Protein AF-A0A954YVI1-F1 (afdb_monomer_lite)

pLDDT: mean 73.63, std 13.74, range [39.69, 97.69]

Structure (mmCIF, N/CA/C/O backbone):
data_AF-A0A954YVI1-F1
#
_entry.id   AF-A0A954YVI1-F1
#
loop_
_atom_site.group_PDB
_atom_site.id
_atom_site.type_symbol
_atom_site.label_atom_id
_atom_site.label_alt_id
_atom_site.label_comp_id
_atom_site.label_asym_id
_atom_site.label_entity_id
_atom_site.label_seq_id
_atom_site.pdbx_PDB_ins_code
_atom_site.Cartn_x
_atom_site.Cartn_y
_atom_site.Cartn_z
_atom_site.occupancy
_atom_site.B_iso_or_equiv
_atom_site.auth_seq_id
_atom_site.auth_comp_id
_atom_site.auth_asym_id
_atom_site.auth_atom_id
_atom_site.pdbx_PDB_model_num
ATOM 1 N N . MET A 1 1 ? -40.856 -12.442 36.625 1.00 79.31 1 MET A N 1
ATOM 2 C CA . MET A 1 1 ? -40.805 -11.078 36.058 1.00 79.31 1 MET A CA 1
ATOM 3 C C . MET A 1 1 ? -39.496 -11.040 35.299 1.00 79.31 1 MET A C 1
ATOM 5 O O . MET A 1 1 ? -38.478 -11.276 35.935 1.00 79.31 1 MET A O 1
ATOM 9 N N . ALA A 1 2 ? -39.528 -10.939 33.969 1.00 83.38 2 ALA A N 1
ATOM 10 C CA . ALA A 1 2 ? -38.300 -10.998 33.177 1.00 83.38 2 ALA A CA 1
ATOM 11 C C . ALA A 1 2 ? -37.390 -9.819 33.553 1.00 83.38 2 ALA A C 1
ATOM 13 O O . ALA A 1 2 ? -37.888 -8.717 33.786 1.00 83.38 2 ALA A O 1
ATOM 14 N N . LEU A 1 3 ? -36.084 -10.064 33.652 1.00 88.56 3 LEU A N 1
ATOM 15 C CA . LEU A 1 3 ? -35.106 -9.019 33.948 1.00 88.56 3 LEU A CA 1
ATOM 16 C C . LEU A 1 3 ? -35.032 -8.031 32.774 1.00 88.56 3 LEU A C 1
ATOM 18 O O . LEU A 1 3 ? -34.914 -8.455 31.623 1.00 88.56 3 LEU A O 1
ATOM 22 N N . ASP A 1 4 ? -35.084 -6.729 33.065 1.00 92.12 4 ASP A N 1
ATOM 23 C CA . ASP A 1 4 ? -34.950 -5.666 32.061 1.00 92.12 4 ASP A CA 1
ATOM 24 C C . ASP A 1 4 ? -33.470 -5.470 31.703 1.00 92.12 4 ASP A C 1
ATOM 26 O O . ASP A 1 4 ? -32.749 -4.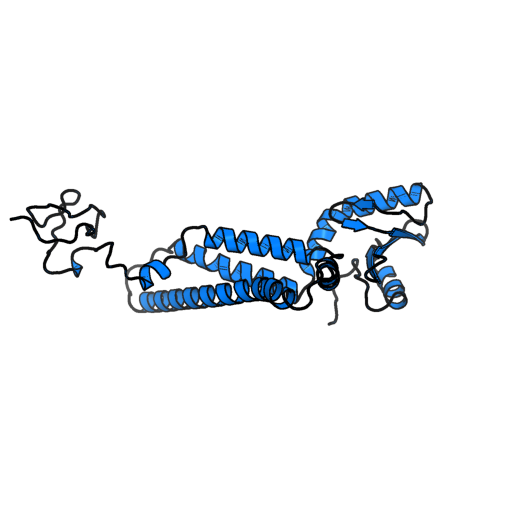668 32.296 1.00 92.12 4 ASP A O 1
ATOM 30 N N . ILE A 1 5 ? -32.979 -6.305 30.789 1.00 90.12 5 ILE A N 1
ATOM 31 C CA . ILE A 1 5 ? -31.598 -6.290 30.304 1.00 90.12 5 ILE A CA 1
ATOM 32 C C . ILE A 1 5 ? -31.644 -6.000 28.801 1.00 90.12 5 ILE A C 1
ATOM 34 O O . ILE A 1 5 ? -32.422 -6.645 28.095 1.00 90.12 5 ILE A O 1
ATOM 38 N N . PRO A 1 6 ? -30.787 -5.110 28.263 1.00 91.50 6 PRO A N 1
ATOM 39 C CA . PRO A 1 6 ? -30.716 -4.886 26.824 1.00 91.50 6 PRO A CA 1
ATOM 40 C C . PRO A 1 6 ? -30.468 -6.197 26.067 1.00 91.50 6 PRO A C 1
ATOM 42 O O . PRO A 1 6 ? -29.556 -6.949 26.422 1.00 91.50 6 PRO A O 1
ATOM 45 N N . ASP A 1 7 ? -31.202 -6.430 24.976 1.00 93.25 7 ASP A N 1
ATOM 46 C CA . ASP A 1 7 ? -31.134 -7.664 24.167 1.00 93.25 7 ASP A CA 1
ATOM 47 C C . ASP A 1 7 ? -29.732 -7.990 23.618 1.00 93.25 7 ASP A C 1
ATOM 49 O O . ASP A 1 7 ? -29.445 -9.117 23.209 1.00 93.25 7 ASP A O 1
ATOM 53 N N . THR A 1 8 ? -28.841 -6.999 23.598 1.00 93.69 8 THR A N 1
ATOM 54 C CA . THR A 1 8 ? -27.455 -7.082 23.126 1.00 93.69 8 THR A CA 1
ATOM 55 C C . THR A 1 8 ? -26.431 -7.367 24.227 1.00 93.69 8 THR A C 1
ATOM 57 O O . THR A 1 8 ? -25.224 -7.383 23.962 1.00 93.69 8 THR A O 1
ATOM 60 N N . SER A 1 9 ? -26.881 -7.605 25.457 1.00 95.00 9 SER A N 1
ATOM 61 C CA . SER A 1 9 ? -26.020 -7.906 26.600 1.00 95.00 9 SER A CA 1
ATOM 62 C C . SER A 1 9 ? -25.442 -9.317 26.518 1.00 95.00 9 SER A C 1
ATOM 64 O O . SER A 1 9 ? -26.149 -10.291 26.258 1.00 95.00 9 SER A O 1
ATOM 66 N N . VAL A 1 10 ? -24.138 -9.444 26.768 1.00 96.19 10 VAL A N 1
ATOM 67 C CA . VAL A 1 10 ? -23.430 -10.728 26.815 1.00 96.19 10 VAL A CA 1
ATOM 68 C C . VAL A 1 10 ? -22.661 -10.922 28.116 1.00 96.19 10 VAL A C 1
ATOM 70 O O . VAL A 1 10 ? -22.133 -9.974 28.702 1.00 96.19 10 VAL A O 1
ATOM 73 N N . CYS A 1 11 ? -22.543 -12.181 28.542 1.00 96.19 11 CYS A N 1
ATOM 74 C CA . CYS A 1 11 ? -21.743 -12.574 29.695 1.00 96.19 11 CYS A CA 1
ATOM 75 C C . CYS A 1 11 ? -20.267 -12.199 29.494 1.00 96.19 11 CYS A C 1
ATOM 77 O O . CYS A 1 11 ? -19.665 -12.509 28.462 1.00 96.19 11 CYS A O 1
ATOM 79 N N . LEU A 1 12 ? -19.652 -11.602 30.517 1.00 94.00 12 LEU A N 1
ATOM 80 C CA . LEU A 1 12 ? -18.238 -11.212 30.499 1.00 94.00 12 LEU A CA 1
ATOM 81 C C . LEU A 1 12 ? -17.270 -12.394 30.328 1.00 94.00 12 LEU A C 1
ATOM 83 O O . LEU A 1 12 ? -16.177 -12.198 29.804 1.00 94.00 12 LEU A O 1
ATOM 87 N N . ASN A 1 13 ? -17.649 -13.594 30.781 1.00 94.31 13 ASN A N 1
ATOM 88 C CA . ASN A 1 13 ? -16.777 -14.769 30.742 1.00 94.31 13 ASN A CA 1
ATOM 89 C C . ASN A 1 13 ? -16.920 -15.543 29.421 1.00 94.31 13 ASN A C 1
ATOM 91 O O . ASN A 1 13 ? -15.997 -15.578 28.614 1.00 94.31 13 ASN A O 1
ATOM 95 N N . CYS A 1 14 ? -18.100 -16.117 29.168 1.00 94.50 14 CYS A N 1
ATOM 96 C CA . CYS A 1 14 ? -18.332 -17.004 28.023 1.00 94.50 14 CYS A CA 1
ATOM 97 C C . CYS A 1 14 ? -18.953 -16.323 26.792 1.00 94.50 14 CYS A C 1
ATOM 99 O O . CYS A 1 14 ? -19.162 -16.987 25.784 1.00 94.50 14 CYS A O 1
ATOM 101 N N . ARG A 1 15 ? -19.268 -15.018 26.851 1.00 94.44 15 ARG A N 1
ATOM 102 C CA . ARG A 1 15 ? -19.934 -14.256 25.771 1.00 94.44 15 ARG A CA 1
ATOM 103 C C . ARG A 1 15 ? -21.347 -14.734 25.387 1.00 94.44 15 ARG A C 1
ATOM 105 O O . ARG A 1 15 ? -21.859 -14.278 24.368 1.00 94.44 15 ARG A O 1
ATOM 112 N N . TYR A 1 16 ? -21.999 -15.574 26.195 1.00 94.88 16 TYR A N 1
ATOM 113 C CA . TYR A 1 16 ? -23.399 -15.967 25.985 1.00 94.88 16 TYR A CA 1
ATOM 114 C C . TYR A 1 16 ? -24.350 -14.760 26.073 1.00 94.88 16 TYR A C 1
ATOM 116 O O . TYR A 1 16 ? -24.132 -13.875 26.902 1.00 94.88 16 TYR A O 1
ATOM 124 N N . LEU A 1 17 ? -25.386 -14.725 25.229 1.00 96.44 17 LEU A N 1
ATOM 125 C CA . LEU A 1 17 ? -26.408 -13.669 25.185 1.00 96.44 17 LEU A CA 1
ATOM 126 C C . LEU A 1 17 ? -27.348 -13.759 26.391 1.00 96.44 17 LEU A C 1
ATOM 128 O O . LEU A 1 17 ? -28.008 -14.771 26.587 1.00 96.44 17 LEU A O 1
ATOM 132 N N . LEU A 1 18 ? -27.443 -12.687 27.177 1.00 96.19 18 LEU A N 1
ATOM 133 C CA . LEU A 1 18 ? -28.188 -12.651 28.442 1.00 96.19 18 LEU A CA 1
ATOM 134 C C . LEU A 1 18 ? -29.655 -12.207 28.280 1.00 96.19 18 LEU A C 1
ATOM 136 O O . LEU A 1 18 ? -30.216 -11.581 29.175 1.00 96.19 18 LEU A O 1
ATOM 140 N N . ARG A 1 19 ? -30.281 -12.510 27.137 1.00 94.38 19 ARG A N 1
ATOM 141 C CA . ARG A 1 19 ? -31.665 -12.102 26.843 1.00 94.38 19 ARG A CA 1
ATOM 142 C C . ARG A 1 19 ? -32.686 -13.080 27.429 1.00 94.38 19 ARG A C 1
ATOM 144 O O . ARG A 1 19 ? -32.495 -14.291 27.328 1.00 94.38 19 ARG A O 1
ATOM 151 N N . GLY A 1 20 ? -33.784 -12.554 27.973 1.00 93.56 20 GLY A N 1
ATOM 152 C CA . GLY A 1 20 ? -34.941 -13.352 28.402 1.00 93.56 20 GLY A CA 1
ATOM 153 C C . GLY A 1 20 ? -34.666 -14.328 29.550 1.00 93.56 20 GLY A C 1
ATOM 154 O O . GLY A 1 20 ? -35.282 -15.387 29.606 1.00 93.56 20 GLY A O 1
ATOM 155 N N . LEU A 1 21 ? -33.716 -14.010 30.432 1.00 94.56 21 LEU A N 1
ATOM 156 C CA . LEU A 1 21 ? -33.412 -14.821 31.610 1.00 94.56 21 LEU A CA 1
ATOM 157 C C . LEU A 1 21 ? -34.294 -14.398 32.793 1.00 94.56 21 LEU A C 1
ATOM 159 O O . LEU A 1 21 ? -34.400 -13.211 33.101 1.00 94.56 21 LEU A O 1
ATOM 163 N N . ASP A 1 22 ? -34.872 -15.379 33.486 1.00 96.31 22 ASP A N 1
ATOM 164 C CA . ASP A 1 22 ? -35.634 -15.152 34.723 1.00 96.31 22 ASP A CA 1
ATOM 165 C C . ASP A 1 22 ? -34.731 -14.993 35.956 1.00 96.31 22 ASP A C 1
ATOM 167 O O . ASP A 1 22 ? -35.130 -14.398 36.955 1.00 96.31 22 ASP A O 1
ATOM 171 N N . ILE A 1 23 ? -33.511 -15.541 35.898 1.00 96.75 23 ILE A N 1
ATOM 172 C CA . ILE A 1 23 ? -32.536 -15.552 36.994 1.00 96.75 23 ILE A CA 1
ATOM 173 C C . ILE A 1 23 ? -31.257 -14.865 36.497 1.00 96.75 23 ILE A C 1
ATOM 175 O O . ILE A 1 23 ? -30.812 -15.168 35.386 1.00 96.75 23 ILE A O 1
ATOM 179 N N . PRO A 1 24 ? -30.617 -13.987 37.292 1.00 96.62 24 PRO A N 1
ATOM 180 C CA . PRO A 1 24 ? -29.425 -13.245 36.880 1.00 96.62 24 PRO A CA 1
ATOM 181 C C . PRO A 1 24 ? -28.141 -14.106 36.947 1.00 96.62 24 PRO A C 1
ATOM 183 O O . PRO A 1 24 ? -27.137 -13.764 37.574 1.00 96.62 24 PRO A O 1
ATOM 186 N N . VAL A 1 25 ? -28.181 -15.278 36.308 1.00 97.69 25 VAL A N 1
ATOM 187 C CA . VAL A 1 25 ? -27.096 -16.262 36.229 1.00 97.69 25 VAL A CA 1
ATOM 188 C C . VAL A 1 25 ? -26.919 -16.687 34.777 1.00 97.69 25 VAL A C 1
ATOM 190 O O . VAL A 1 25 ? -27.878 -17.018 34.086 1.00 97.69 25 VAL A O 1
ATOM 193 N N . CYS A 1 26 ? -25.677 -16.692 34.298 1.00 97.50 26 CYS A N 1
ATOM 194 C CA . CYS A 1 26 ? -25.370 -17.166 32.955 1.00 97.50 26 CYS A CA 1
ATOM 195 C C . CYS A 1 26 ? -25.590 -18.690 32.851 1.00 97.50 26 CYS A C 1
ATOM 197 O O . CYS A 1 26 ? -24.942 -19.424 33.600 1.00 97.50 26 CYS A O 1
ATOM 199 N N . PRO A 1 27 ? -26.410 -19.186 31.906 1.00 97.12 27 PRO A N 1
ATOM 200 C CA . PRO A 1 27 ? -26.713 -20.616 31.797 1.00 97.12 27 PRO A CA 1
ATOM 201 C C . PRO A 1 27 ? -25.504 -21.454 31.359 1.00 97.12 27 PRO A C 1
ATOM 203 O O . PRO A 1 27 ? -25.396 -22.613 31.733 1.00 97.12 27 PRO A O 1
ATOM 206 N N . GLU A 1 28 ? -24.568 -20.859 30.615 1.00 97.25 28 GLU A N 1
ATOM 207 C CA . GLU A 1 28 ? -23.394 -21.572 30.092 1.00 97.25 28 GLU A CA 1
ATOM 208 C C . GLU A 1 28 ? -22.258 -21.716 31.112 1.00 97.25 28 GLU A C 1
ATOM 210 O O . GLU A 1 28 ? -21.551 -22.716 31.123 1.00 97.25 28 GLU A O 1
ATOM 215 N N . CYS A 1 29 ? -22.025 -20.706 31.959 1.00 97.12 29 CYS A N 1
ATOM 216 C CA . CYS A 1 29 ? -20.872 -20.711 32.874 1.00 97.12 29 CYS A CA 1
ATOM 217 C C . CYS A 1 29 ? -21.220 -20.522 34.352 1.00 97.12 29 CYS A C 1
ATOM 219 O O . CYS A 1 29 ? -20.311 -20.435 35.174 1.00 97.12 29 CYS A O 1
ATOM 221 N N . GLY A 1 30 ? -22.502 -20.390 34.699 1.00 97.56 30 GLY A N 1
ATOM 222 C CA . GLY A 1 30 ? -22.960 -20.210 36.079 1.00 97.56 30 GLY A CA 1
ATOM 223 C C . GLY A 1 30 ? -22.566 -18.877 36.722 1.00 97.56 30 GLY A C 1
ATOM 224 O O . GLY A 1 30 ? -22.822 -18.660 37.903 1.00 97.56 30 GLY A O 1
ATOM 225 N N . ARG A 1 31 ? -21.935 -17.959 35.976 1.00 97.00 31 ARG A N 1
ATOM 226 C CA . ARG A 1 31 ? -21.528 -16.654 36.504 1.00 97.00 31 ARG A CA 1
ATOM 227 C C . ARG A 1 31 ? -22.760 -15.807 36.819 1.00 97.00 31 ARG A C 1
ATOM 229 O O . ARG A 1 31 ? -23.557 -15.532 35.922 1.00 97.00 31 ARG A O 1
ATOM 236 N N . GLN A 1 32 ? -22.854 -15.354 38.065 1.00 97.44 32 GLN A N 1
ATOM 237 C CA . GLN A 1 32 ? -23.814 -14.336 38.483 1.00 97.44 32 GLN A CA 1
ATOM 238 C C . GLN A 1 32 ? -23.468 -12.987 37.848 1.00 97.44 32 GLN A C 1
ATOM 240 O O . GLN A 1 32 ? -22.293 -12.618 37.724 1.00 97.44 32 GLN A O 1
ATOM 245 N N . PHE A 1 33 ? -24.497 -12.267 37.433 1.00 96.56 33 PHE A N 1
ATOM 246 C CA . PHE A 1 33 ? -24.406 -10.879 37.003 1.00 96.56 33 PHE A CA 1
ATOM 247 C C . PHE A 1 33 ? -25.510 -10.084 37.702 1.00 96.56 33 PHE A C 1
ATOM 249 O O . PHE A 1 33 ? -26.385 -10.667 38.325 1.00 96.56 33 PHE A O 1
ATOM 256 N N . ASP A 1 34 ? -25.447 -8.765 37.644 1.00 96.12 34 ASP A N 1
ATOM 257 C CA . ASP A 1 34 ? -26.431 -7.884 38.261 1.00 96.12 34 ASP A CA 1
ATOM 258 C C . ASP A 1 34 ? -26.974 -6.932 37.180 1.00 96.12 34 ASP A C 1
ATOM 260 O O . ASP A 1 34 ? -26.194 -6.153 36.619 1.00 96.12 34 ASP A O 1
ATOM 264 N N . PRO A 1 35 ? -28.273 -7.008 36.830 1.00 94.38 35 PRO A N 1
ATOM 265 C CA . PRO A 1 35 ? -28.891 -6.148 35.820 1.00 94.38 35 PRO A CA 1
ATOM 266 C C . PRO A 1 35 ? -28.755 -4.655 36.133 1.00 94.38 35 PRO A C 1
ATOM 268 O O . PRO A 1 35 ? -28.591 -3.857 35.209 1.00 94.38 35 PRO A O 1
ATOM 271 N N . GLU A 1 36 ? -28.764 -4.288 37.419 1.00 94.88 36 GLU A N 1
ATOM 272 C CA . GLU A 1 36 ? -28.676 -2.897 37.877 1.00 94.88 36 GLU A CA 1
ATOM 273 C C . GLU A 1 36 ? -27.243 -2.353 37.816 1.00 94.88 36 GLU A C 1
ATOM 275 O O . GLU A 1 36 ? -27.024 -1.141 37.866 1.00 94.88 36 GLU A O 1
ATOM 280 N N . VAL A 1 37 ? -26.252 -3.238 37.662 1.00 93.81 37 VAL A N 1
ATOM 281 C CA . VAL A 1 37 ? -24.831 -2.886 37.630 1.00 93.81 37 VAL A CA 1
ATOM 282 C C . VAL A 1 37 ? -24.238 -3.258 36.264 1.00 93.81 37 VAL A C 1
ATOM 284 O O . VAL A 1 37 ? -23.727 -4.372 36.089 1.00 93.81 37 VAL A O 1
ATOM 287 N N . PRO A 1 38 ? -24.191 -2.316 35.294 1.00 89.25 38 PRO A N 1
ATOM 288 C CA . PRO A 1 38 ? -23.692 -2.555 33.934 1.00 89.25 38 PRO A CA 1
ATOM 289 C C . PRO A 1 38 ? -22.265 -3.108 33.864 1.00 89.25 38 PRO A C 1
ATOM 291 O O . PRO A 1 38 ? -21.884 -3.727 32.877 1.00 89.25 38 PRO A O 1
ATOM 294 N N . ALA A 1 39 ? -21.461 -2.912 34.913 1.00 90.62 39 ALA A N 1
ATOM 295 C CA . ALA A 1 39 ? -20.105 -3.449 35.006 1.00 90.62 39 ALA A CA 1
ATOM 296 C C . ALA A 1 39 ? -20.052 -4.986 35.138 1.00 90.62 39 ALA A C 1
ATOM 298 O O . ALA A 1 39 ? -18.978 -5.574 34.998 1.00 90.62 39 ALA A O 1
ATOM 299 N N . THR A 1 40 ? -21.177 -5.651 35.421 1.00 94.75 40 THR A N 1
ATOM 300 C CA . THR A 1 40 ? -21.244 -7.114 35.579 1.00 94.75 40 THR A CA 1
ATOM 301 C C . THR A 1 40 ? -21.505 -7.864 34.268 1.00 94.75 40 THR A C 1
ATOM 303 O O . THR A 1 40 ? -21.290 -9.079 34.201 1.00 94.75 40 THR A O 1
ATOM 306 N N . TYR A 1 41 ? -21.890 -7.154 33.205 1.00 94.88 41 TYR A N 1
ATOM 307 C CA . TYR A 1 41 ? -22.080 -7.687 31.857 1.00 94.88 41 TYR A CA 1
ATOM 308 C C . TYR A 1 41 ? -21.432 -6.771 30.806 1.00 94.88 41 TYR A C 1
ATOM 310 O O . TYR A 1 41 ? -20.768 -5.788 31.120 1.00 94.88 41 TYR A O 1
ATOM 318 N N . THR A 1 42 ? -21.504 -7.134 29.527 1.00 92.12 42 THR A N 1
ATOM 319 C CA . THR A 1 42 ? -21.089 -6.245 28.433 1.00 92.12 42 THR A CA 1
ATOM 320 C C . THR A 1 42 ? -22.241 -6.076 27.473 1.00 92.12 42 THR A C 1
ATOM 322 O O . THR A 1 42 ? -22.654 -7.048 26.850 1.00 92.12 42 THR A O 1
ATOM 325 N N . ASP A 1 43 ? -22.707 -4.848 27.289 1.00 90.12 43 ASP A N 1
ATOM 326 C CA . ASP A 1 43 ? -23.611 -4.538 26.190 1.00 90.12 43 ASP A CA 1
ATOM 327 C C . ASP A 1 43 ? -22.818 -4.391 24.876 1.00 90.12 43 ASP A C 1
ATOM 329 O O . ASP A 1 43 ? -21.867 -3.607 24.767 1.00 90.12 43 ASP A O 1
ATOM 333 N N . GLN A 1 44 ? -23.175 -5.185 23.862 1.00 82.44 44 GLN A N 1
ATOM 334 C CA . GLN A 1 44 ? -22.567 -5.075 22.537 1.00 82.44 44 GLN A CA 1
ATOM 335 C C . GLN A 1 44 ? -22.958 -3.781 21.805 1.00 82.44 44 GLN A C 1
ATOM 337 O O . GLN A 1 44 ? -22.178 -3.329 20.961 1.00 82.44 44 GLN A O 1
ATOM 342 N N . ASN A 1 45 ? -24.102 -3.164 22.127 1.00 79.12 45 ASN A N 1
ATOM 343 C CA . ASN A 1 45 ? -24.554 -1.921 21.493 1.00 79.12 45 ASN A CA 1
ATOM 344 C C . ASN A 1 45 ? -23.937 -0.662 22.113 1.00 79.12 45 ASN A C 1
ATOM 346 O O . ASN A 1 45 ? -23.633 0.274 21.377 1.00 79.12 45 ASN A O 1
ATOM 350 N N . HIS A 1 46 ? -23.649 -0.647 23.417 1.00 70.19 46 HIS A N 1
ATOM 351 C CA . HIS A 1 46 ? -22.933 0.451 24.090 1.00 70.19 46 HIS A CA 1
ATOM 352 C C . HIS A 1 46 ? -21.459 0.593 23.718 1.00 70.19 46 HIS A C 1
ATOM 354 O O . HIS A 1 46 ? -20.758 1.482 24.209 1.00 70.19 46 HIS A O 1
ATOM 360 N N . ARG A 1 47 ? -20.967 -0.225 22.789 1.00 70.81 47 ARG A N 1
ATOM 361 C CA . ARG A 1 47 ? -19.711 0.059 22.107 1.00 70.81 47 ARG A CA 1
ATOM 362 C C . ARG A 1 47 ? -19.939 1.257 21.195 1.00 70.81 47 ARG A C 1
ATOM 364 O O . ARG A 1 47 ? -20.265 1.096 20.021 1.00 70.81 47 ARG A O 1
ATOM 371 N N . GLY A 1 48 ? -19.803 2.448 21.783 1.00 67.25 48 GLY A N 1
ATOM 372 C CA . GLY A 1 48 ? -20.068 3.726 21.139 1.00 67.25 48 GLY A CA 1
ATOM 373 C C . GLY A 1 48 ? -19.377 3.842 19.785 1.00 67.25 48 GLY A C 1
ATOM 374 O O . GLY A 1 48 ? -18.422 3.120 19.489 1.00 67.25 48 GLY A O 1
ATOM 375 N N . ILE A 1 49 ? -19.849 4.776 18.961 1.00 66.50 49 ILE A N 1
ATOM 376 C CA . ILE A 1 49 ? -19.319 5.033 17.613 1.00 66.50 49 ILE A CA 1
ATOM 377 C C . ILE A 1 49 ? -17.781 5.052 17.614 1.00 66.50 49 ILE A C 1
ATOM 379 O O . ILE A 1 49 ? -17.170 4.397 16.779 1.00 66.50 49 ILE A O 1
ATOM 383 N N . LEU A 1 50 ? -17.156 5.658 18.628 1.00 58.31 50 LEU A N 1
ATOM 384 C CA . LEU A 1 50 ? -15.701 5.678 18.809 1.00 58.31 50 LEU A CA 1
ATOM 385 C C . LEU A 1 50 ? -15.055 4.287 18.958 1.00 58.31 50 LEU A C 1
ATOM 387 O O . LEU A 1 50 ? -13.994 4.053 18.392 1.00 58.31 50 LEU A O 1
ATOM 391 N N . TYR A 1 51 ? -15.677 3.340 19.668 1.00 67.88 51 TYR A N 1
ATOM 392 C CA . TYR A 1 51 ? -15.183 1.959 19.771 1.00 67.88 51 TYR A CA 1
ATOM 393 C C . TYR A 1 51 ? -15.341 1.198 18.448 1.00 67.88 51 TYR A C 1
ATOM 395 O O . TYR A 1 51 ? -14.467 0.419 18.060 1.00 67.88 51 TYR A O 1
ATOM 403 N N . ARG A 1 52 ? -16.459 1.415 17.738 1.00 66.06 52 ARG A N 1
ATOM 404 C CA . ARG A 1 52 ? -16.660 0.860 16.388 1.00 66.06 52 ARG A CA 1
ATOM 405 C C . ARG A 1 52 ? -15.648 1.423 15.390 1.00 66.06 52 ARG A C 1
ATOM 407 O O . ARG A 1 52 ? -15.209 0.682 14.521 1.00 66.06 52 ARG A O 1
ATOM 414 N N . TRP A 1 53 ? -15.267 2.690 15.540 1.00 57.97 53 TRP A N 1
ATOM 415 C CA . TRP A 1 53 ? -14.264 3.357 14.709 1.00 57.97 53 TRP A CA 1
ATOM 416 C C . TRP A 1 53 ? -12.823 2.985 15.089 1.00 57.97 53 TRP A C 1
ATOM 418 O O . TRP A 1 53 ? -11.958 2.967 14.218 1.00 57.97 53 TRP A O 1
ATOM 428 N N . SER A 1 54 ? -12.553 2.647 16.355 1.00 57.75 54 SER A N 1
ATOM 429 C CA . SER A 1 54 ? -11.221 2.211 16.805 1.00 57.75 54 SER A CA 1
ATOM 430 C C . SER A 1 54 ? -10.905 0.756 16.462 1.00 57.75 54 SER A C 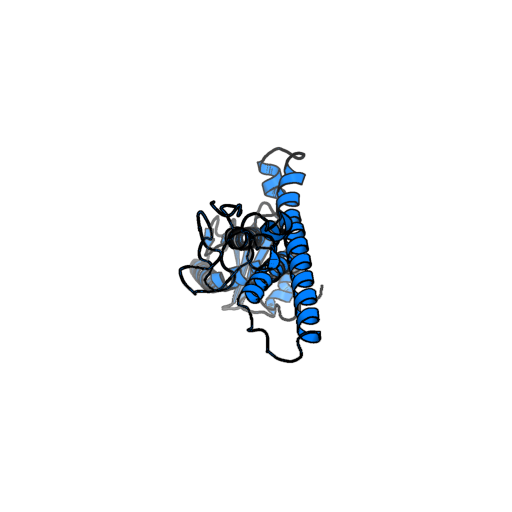1
ATOM 432 O O . SER A 1 54 ? -9.738 0.366 16.420 1.00 57.75 54 SER A O 1
ATOM 434 N N . HIS A 1 55 ? -11.920 -0.063 16.174 1.00 59.84 55 HIS A N 1
ATOM 435 C CA . HIS A 1 55 ? -11.689 -1.355 15.541 1.00 59.84 55 HIS A CA 1
ATOM 436 C C . HIS A 1 55 ? -11.351 -1.096 14.076 1.00 59.84 55 HIS A C 1
ATOM 438 O O . HIS A 1 55 ? -12.202 -0.570 13.358 1.00 59.84 55 HIS A O 1
ATOM 444 N N . PRO A 1 56 ? -10.134 -1.446 13.615 1.00 56.69 56 PRO A N 1
ATOM 445 C CA . PRO A 1 56 ? -9.724 -1.133 12.259 1.00 56.69 56 PRO A CA 1
ATOM 446 C C . PRO A 1 56 ? -10.761 -1.731 11.301 1.00 56.69 56 PRO A C 1
ATOM 448 O O . PRO A 1 56 ? -11.114 -2.906 11.469 1.00 56.69 56 PRO A O 1
ATOM 451 N N . PRO A 1 57 ? -11.287 -0.946 10.346 1.00 59.31 57 PRO A N 1
ATOM 452 C CA . PRO A 1 57 ? -12.361 -1.378 9.473 1.00 59.31 57 PRO A CA 1
ATOM 453 C C . PRO A 1 57 ? -12.034 -2.740 8.843 1.00 59.31 57 PRO A C 1
ATOM 455 O O . PRO A 1 57 ? -11.114 -2.885 8.039 1.00 59.31 57 PRO A O 1
ATOM 458 N N . ARG A 1 58 ? -12.776 -3.753 9.306 1.00 67.69 58 ARG A N 1
ATOM 459 C CA . ARG A 1 58 ? -12.816 -5.171 8.914 1.00 67.69 58 ARG A CA 1
ATOM 460 C C . ARG A 1 58 ? -12.067 -5.499 7.618 1.00 67.69 58 ARG A C 1
ATOM 462 O O . ARG A 1 58 ? -12.726 -5.491 6.601 1.00 67.69 58 ARG A O 1
ATOM 469 N N . ASN A 1 59 ? -10.777 -5.860 7.647 1.00 67.94 59 ASN A N 1
ATOM 470 C CA . ASN A 1 59 ? -9.910 -6.326 6.531 1.00 67.94 59 ASN A CA 1
ATOM 471 C C . ASN A 1 59 ? -9.897 -5.512 5.204 1.00 67.94 59 ASN A C 1
ATOM 473 O O . ASN A 1 59 ? -8.860 -5.455 4.553 1.00 67.94 59 ASN A O 1
ATOM 477 N N . TRP A 1 60 ? -10.984 -4.862 4.794 1.00 76.00 60 TRP A N 1
ATOM 478 C CA . TRP A 1 60 ? -11.177 -4.124 3.559 1.00 76.00 60 TRP A CA 1
ATOM 479 C C . TRP A 1 60 ? -10.279 -2.900 3.504 1.00 76.00 60 TRP A C 1
ATOM 481 O O . TRP A 1 60 ? -9.688 -2.676 2.461 1.00 76.00 60 TRP A O 1
ATOM 491 N N . LEU A 1 61 ? -10.080 -2.177 4.618 1.00 74.00 61 LEU A N 1
ATOM 492 C CA . LEU A 1 61 ? -9.138 -1.054 4.647 1.00 74.00 61 LEU A CA 1
ATOM 493 C C . LEU A 1 61 ? -7.709 -1.538 4.374 1.00 74.00 61 LEU A C 1
ATOM 495 O O . LEU A 1 61 ? -6.967 -0.895 3.640 1.00 74.00 61 LEU A O 1
ATOM 499 N N . ARG A 1 62 ? -7.335 -2.708 4.908 1.00 76.19 62 ARG A N 1
ATOM 500 C CA . ARG A 1 62 ? -6.033 -3.326 4.626 1.00 76.19 62 ARG A CA 1
ATOM 501 C C . ARG A 1 62 ? -5.905 -3.666 3.141 1.00 76.19 62 ARG A C 1
ATOM 503 O O . ARG A 1 62 ? -4.895 -3.321 2.542 1.00 76.19 62 ARG A O 1
ATOM 510 N N . TYR A 1 63 ? -6.906 -4.318 2.552 1.00 79.69 63 TYR A N 1
ATOM 511 C CA . TYR A 1 63 ? -6.880 -4.645 1.123 1.00 79.69 63 TYR A CA 1
ATOM 512 C C . TYR A 1 63 ? -6.897 -3.394 0.241 1.00 79.69 63 TYR A C 1
ATOM 514 O O . TYR A 1 63 ? -6.163 -3.355 -0.737 1.00 79.69 63 TYR A O 1
ATOM 522 N N . MET A 1 64 ? -7.652 -2.361 0.621 1.00 80.00 64 MET A N 1
ATOM 523 C CA . MET A 1 64 ? -7.667 -1.056 -0.039 1.00 80.00 64 MET A CA 1
ATOM 524 C C . MET A 1 64 ? -6.285 -0.413 -0.019 1.00 80.00 64 MET A C 1
ATOM 526 O O . MET A 1 64 ? -5.800 -0.051 -1.080 1.00 80.00 64 MET A O 1
ATOM 530 N N . LEU A 1 65 ? -5.622 -0.333 1.141 1.00 77.62 65 LEU A N 1
ATOM 531 C CA . LEU A 1 65 ? -4.272 0.233 1.254 1.00 77.62 65 LEU A CA 1
ATOM 532 C C . LEU A 1 65 ? -3.238 -0.553 0.438 1.00 77.62 65 LEU A C 1
ATOM 534 O O . LEU A 1 65 ? -2.389 0.057 -0.202 1.00 77.62 65 LEU A O 1
ATOM 538 N N . ILE A 1 66 ? -3.320 -1.889 0.431 1.00 80.94 66 ILE A N 1
ATOM 539 C CA . ILE A 1 66 ? -2.431 -2.736 -0.380 1.00 80.94 66 ILE A CA 1
ATOM 540 C C . ILE A 1 66 ? -2.683 -2.502 -1.870 1.00 80.94 66 ILE A C 1
ATOM 542 O O . ILE A 1 66 ? -1.742 -2.235 -2.609 1.00 80.94 66 ILE A O 1
ATOM 546 N N . PHE A 1 67 ? -3.942 -2.581 -2.306 1.00 82.88 67 PHE A N 1
ATOM 547 C CA . PHE A 1 67 ? -4.336 -2.345 -3.694 1.00 82.88 67 PHE A CA 1
ATOM 548 C C . PHE A 1 67 ? -3.861 -0.970 -4.169 1.00 82.88 67 PHE A C 1
ATOM 550 O O . PHE A 1 67 ? -3.292 -0.842 -5.250 1.00 82.88 67 PHE A O 1
ATOM 557 N N . TRP A 1 68 ? -4.022 0.039 -3.319 1.00 78.44 68 TRP A N 1
ATOM 558 C CA . TRP A 1 68 ? -3.557 1.394 -3.560 1.00 78.44 68 TRP A CA 1
ATOM 559 C C . TRP A 1 68 ? -2.048 1.497 -3.691 1.00 78.44 68 TRP A C 1
ATOM 561 O O . TRP A 1 68 ? -1.573 2.002 -4.700 1.00 78.44 68 TRP A O 1
ATOM 571 N N . ALA A 1 69 ? -1.297 0.982 -2.716 1.00 81.19 69 ALA A N 1
ATOM 572 C CA . ALA A 1 69 ? 0.159 1.001 -2.762 1.00 81.19 69 ALA A CA 1
ATOM 573 C C . ALA A 1 69 ? 0.678 0.320 -4.037 1.00 81.19 69 ALA A C 1
ATOM 575 O O . ALA A 1 69 ? 1.534 0.876 -4.717 1.00 81.19 69 ALA A O 1
ATOM 576 N N . VAL A 1 70 ? 0.110 -0.835 -4.402 1.00 82.00 70 VAL A N 1
ATOM 577 C CA . VAL A 1 70 ? 0.455 -1.556 -5.636 1.00 82.00 70 VAL A CA 1
ATOM 578 C C . VAL A 1 70 ? 0.120 -0.732 -6.877 1.00 82.00 70 VAL A C 1
ATOM 580 O O . VAL A 1 70 ? 0.951 -0.631 -7.772 1.00 82.00 70 VAL A O 1
ATOM 583 N N . THR A 1 71 ? -1.058 -0.112 -6.934 1.00 79.25 71 THR A N 1
ATOM 584 C CA . THR A 1 71 ? -1.469 0.698 -8.091 1.00 79.25 71 THR A CA 1
ATOM 585 C C . THR A 1 71 ? -0.588 1.941 -8.238 1.00 79.25 71 THR A C 1
ATOM 587 O O . THR A 1 71 ? -0.121 2.229 -9.335 1.00 79.25 71 THR A O 1
ATOM 590 N N . SER A 1 72 ? -0.282 2.637 -7.138 1.00 75.38 72 SER A N 1
ATOM 591 C CA . SER A 1 72 ? 0.656 3.765 -7.124 1.00 75.38 72 SER A CA 1
ATOM 592 C C . SER A 1 72 ? 2.058 3.342 -7.554 1.00 75.38 72 SER A C 1
ATOM 594 O O . SER A 1 72 ? 2.687 4.047 -8.333 1.00 75.38 72 SER A O 1
ATOM 596 N N . LEU A 1 73 ? 2.532 2.179 -7.097 1.00 76.06 73 LEU A N 1
ATOM 597 C CA . LEU A 1 73 ? 3.813 1.610 -7.515 1.00 76.06 73 LEU A CA 1
ATOM 598 C C . LEU A 1 73 ? 3.830 1.292 -9.010 1.00 76.06 73 LEU A C 1
ATOM 600 O O . LEU A 1 73 ? 4.800 1.627 -9.679 1.00 76.06 73 LEU A O 1
ATOM 604 N N . MET A 1 74 ? 2.770 0.683 -9.543 1.00 78.06 74 MET A N 1
ATOM 605 C CA . MET A 1 74 ? 2.654 0.371 -10.971 1.00 78.06 74 MET A CA 1
ATOM 606 C C . MET A 1 74 ? 2.663 1.640 -11.825 1.00 78.06 74 MET A C 1
ATOM 608 O O . MET A 1 74 ? 3.411 1.701 -12.796 1.00 78.06 74 MET A O 1
ATOM 612 N N . LEU A 1 75 ? 1.904 2.663 -11.418 1.00 74.50 75 LEU A N 1
ATOM 613 C CA . LEU A 1 75 ? 1.873 3.964 -12.091 1.00 74.50 75 LEU A CA 1
ATOM 614 C C . LEU A 1 75 ? 3.228 4.678 -12.011 1.00 74.50 75 LEU A C 1
ATOM 616 O O . LEU A 1 75 ? 3.731 5.147 -13.019 1.00 74.50 75 LEU A O 1
ATOM 620 N N . ALA A 1 76 ? 3.866 4.709 -10.840 1.00 71.12 76 ALA A N 1
ATOM 621 C CA . ALA A 1 76 ? 5.183 5.328 -10.670 1.00 71.12 76 ALA A CA 1
ATOM 622 C C . ALA A 1 76 ? 6.309 4.576 -11.401 1.00 71.12 76 ALA A C 1
ATOM 624 O O . ALA A 1 76 ? 7.391 5.122 -11.600 1.00 71.12 76 ALA A O 1
ATOM 625 N N . SER A 1 77 ? 6.082 3.312 -11.765 1.00 70.88 77 SER A N 1
ATOM 626 C CA . SER A 1 77 ? 7.079 2.491 -12.451 1.00 70.88 77 SER A CA 1
ATOM 627 C C . SER A 1 77 ? 7.047 2.650 -13.967 1.00 70.88 77 SER A C 1
ATOM 629 O O . SER A 1 77 ? 7.867 2.013 -14.631 1.00 70.88 77 SER A O 1
ATOM 631 N N . ASP A 1 78 ? 6.088 3.383 -14.537 1.00 68.94 78 ASP A N 1
ATOM 632 C CA . ASP A 1 78 ? 5.981 3.572 -15.981 1.00 68.94 78 ASP A CA 1
ATOM 633 C C . ASP A 1 78 ? 6.853 4.759 -16.433 1.00 68.94 78 ASP A C 1
ATOM 635 O O . ASP A 1 78 ? 6.538 5.908 -16.122 1.00 68.94 78 ASP A O 1
ATOM 639 N N . PRO A 1 79 ? 7.977 4.512 -17.136 1.00 59.47 79 PRO A N 1
ATOM 640 C CA . PRO A 1 79 ? 8.881 5.578 -17.566 1.00 59.47 79 PRO A CA 1
ATOM 641 C C . PRO A 1 79 ? 8.256 6.501 -18.624 1.00 59.47 79 PRO A C 1
ATOM 643 O O . PRO A 1 79 ? 8.806 7.570 -18.875 1.00 59.47 79 PRO A O 1
ATOM 646 N N . GLY A 1 80 ? 7.129 6.098 -19.228 1.00 54.94 80 GLY A N 1
ATOM 647 C CA . GLY A 1 80 ? 6.371 6.889 -20.196 1.00 54.94 80 GLY A CA 1
ATOM 648 C C . GLY A 1 80 ? 5.166 7.612 -19.601 1.00 54.94 80 GLY A C 1
ATOM 649 O O . GLY A 1 80 ? 4.620 8.506 -20.238 1.00 54.94 80 GLY A O 1
ATOM 650 N N . SER A 1 81 ? 4.760 7.302 -18.363 1.00 56.50 81 SER A N 1
ATOM 651 C CA . SER A 1 81 ? 3.738 8.094 -17.681 1.00 56.50 81 SER A CA 1
ATOM 652 C C . SER A 1 81 ? 4.377 9.360 -17.121 1.00 56.50 81 SER A C 1
ATOM 654 O O . SER A 1 81 ? 4.429 9.592 -15.909 1.00 56.50 81 SER A O 1
ATOM 656 N N . SER A 1 82 ? 4.874 10.217 -18.011 1.00 53.50 82 SER A N 1
ATOM 657 C CA . SER A 1 82 ? 4.910 11.625 -17.680 1.00 53.50 82 SER A CA 1
ATOM 658 C C . SER A 1 82 ? 3.457 11.960 -17.330 1.00 53.50 82 SER A C 1
ATOM 660 O O . SER A 1 82 ? 2.528 11.835 -18.127 1.00 53.50 82 SER A O 1
ATOM 662 N N . PHE A 1 83 ? 3.216 12.273 -16.062 1.00 53.94 83 PHE A N 1
ATOM 663 C CA . PHE A 1 83 ? 1.889 12.636 -15.563 1.00 53.94 83 PHE A CA 1
ATOM 664 C C . PHE A 1 83 ? 1.265 13.786 -16.384 1.00 53.94 83 PHE A C 1
ATOM 666 O O . PHE A 1 83 ? 0.055 14.010 -16.362 1.00 53.94 83 PHE A O 1
ATOM 673 N N . TYR A 1 84 ? 2.128 14.499 -17.108 1.00 51.62 84 TYR A N 1
ATOM 674 C CA . TYR A 1 84 ? 1.838 15.567 -18.038 1.00 51.62 84 TYR A CA 1
ATOM 675 C C . TYR A 1 84 ? 1.161 15.079 -19.334 1.00 51.62 84 TYR A C 1
ATOM 677 O O . TYR A 1 84 ? 0.179 15.706 -19.721 1.00 51.62 84 TYR A O 1
ATOM 685 N N . ASP A 1 85 ? 1.532 13.944 -19.935 1.00 52.25 85 ASP A N 1
ATOM 686 C CA . ASP A 1 85 ? 0.923 13.495 -21.210 1.00 52.25 85 ASP A C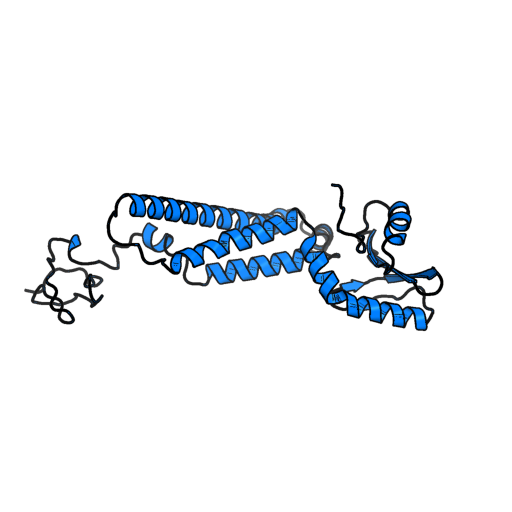A 1
ATOM 687 C C . ASP A 1 85 ? -0.486 12.913 -21.035 1.00 52.25 85 ASP A C 1
ATOM 689 O O . ASP A 1 85 ? -1.400 13.197 -21.814 1.00 52.25 85 ASP A O 1
ATOM 693 N N . PHE A 1 86 ? -0.733 12.187 -19.937 1.00 54.06 86 PHE A N 1
ATOM 694 C CA . PHE A 1 86 ? -2.096 11.758 -19.589 1.00 54.06 86 PHE A CA 1
ATOM 695 C C . PHE A 1 86 ? -3.023 12.959 -19.322 1.00 54.06 86 PHE A C 1
ATOM 697 O O . PHE A 1 86 ? -4.234 12.884 -19.535 1.00 54.06 86 PHE A O 1
ATOM 704 N N . SER A 1 87 ? -2.455 14.087 -18.873 1.00 48.50 87 SER A N 1
ATOM 705 C CA . SER A 1 87 ? -3.199 15.329 -18.648 1.00 48.50 87 SER A CA 1
ATOM 706 C C . SER A 1 87 ? -3.616 16.025 -19.950 1.00 48.50 87 SER A C 1
ATOM 708 O O . SER A 1 87 ? -4.628 16.733 -19.960 1.00 48.50 87 SER A O 1
ATOM 710 N N . GLU A 1 88 ? -2.887 15.796 -21.047 1.00 57.72 88 GLU A N 1
ATOM 711 C CA . GLU A 1 88 ? -3.205 16.364 -22.358 1.00 57.72 88 GLU A CA 1
ATOM 712 C C . GLU A 1 88 ? -4.268 15.549 -23.110 1.00 57.72 88 GLU A C 1
ATOM 714 O O . GLU A 1 88 ? -5.183 16.144 -23.684 1.00 57.72 88 GLU A O 1
ATOM 719 N N . SER A 1 89 ? -4.242 14.210 -23.045 1.00 56.69 89 SER A N 1
ATOM 720 C CA . SER A 1 89 ? -5.167 13.371 -23.838 1.00 56.69 89 SER A CA 1
ATOM 721 C C . SER A 1 89 ? -6.636 13.406 -23.373 1.00 56.69 89 SER A C 1
ATOM 723 O O . SER A 1 89 ? -7.541 13.130 -24.160 1.00 56.69 89 SER A O 1
ATOM 725 N N . LEU A 1 90 ? -6.906 13.807 -22.123 1.00 54.81 90 LEU A N 1
ATOM 726 C CA . LEU A 1 90 ? -8.258 13.858 -21.536 1.00 54.81 90 LEU A CA 1
ATOM 727 C C . LEU A 1 90 ? -8.903 15.261 -21.512 1.00 54.81 90 LEU A C 1
ATOM 729 O O . LEU A 1 90 ? -9.979 15.440 -20.939 1.00 54.81 90 LEU A O 1
ATOM 733 N N . GLY A 1 91 ? -8.295 16.265 -22.155 1.00 48.62 91 GLY A N 1
ATOM 734 C CA . GLY A 1 91 ? -8.994 17.482 -22.598 1.00 48.62 91 GLY A CA 1
ATOM 735 C C . GLY A 1 91 ? -9.537 18.440 -21.521 1.00 48.62 91 GLY A C 1
ATOM 736 O O . GLY A 1 91 ? -10.396 19.267 -21.830 1.00 48.62 91 GLY A O 1
ATOM 737 N N . GLY A 1 92 ? -9.067 18.392 -20.266 1.00 47.31 92 GLY A N 1
ATOM 738 C CA . GLY A 1 92 ? -9.677 19.175 -19.179 1.00 47.31 92 GLY A CA 1
ATOM 739 C C . GLY A 1 92 ? -8.731 19.672 -18.081 1.00 47.31 92 GLY A C 1
ATOM 740 O O . GLY A 1 92 ? -8.728 19.131 -16.977 1.00 47.31 92 GLY A O 1
ATOM 741 N N . ARG A 1 93 ? -8.037 20.800 -18.314 1.00 52.44 93 ARG A N 1
ATOM 742 C CA . ARG A 1 93 ? -7.106 21.475 -17.368 1.00 52.44 93 ARG A CA 1
ATOM 743 C C . ARG A 1 93 ? -7.647 21.780 -15.954 1.00 52.44 93 ARG A C 1
ATOM 745 O O . ARG A 1 93 ? -6.857 22.112 -15.077 1.00 52.44 93 ARG A O 1
ATOM 752 N N . ARG A 1 94 ? -8.964 21.725 -15.704 1.00 51.75 94 ARG A N 1
ATOM 753 C CA . ARG A 1 94 ? -9.570 22.111 -14.406 1.00 51.75 94 ARG A CA 1
ATOM 754 C C . ARG A 1 94 ? -10.100 20.947 -13.566 1.00 51.75 94 ARG A C 1
ATOM 756 O O . ARG A 1 94 ? -10.100 21.056 -12.346 1.00 51.75 94 ARG A O 1
ATOM 763 N N . PHE A 1 95 ? -10.501 19.833 -14.179 1.00 48.09 95 PHE A N 1
ATOM 764 C CA . PHE A 1 95 ? -10.997 18.662 -13.437 1.00 48.09 95 PHE A CA 1
ATOM 765 C C . PHE A 1 95 ? -9.843 17.783 -12.919 1.00 48.09 95 PHE A C 1
ATOM 767 O O . PHE A 1 95 ? -9.978 17.059 -11.934 1.00 48.09 95 PHE A O 1
ATOM 774 N N . PHE A 1 96 ? -8.671 17.909 -13.546 1.00 51.03 96 PHE A N 1
ATOM 775 C CA . PHE A 1 96 ? -7.535 17.019 -13.341 1.00 51.03 96 PHE A CA 1
ATOM 776 C C . PHE A 1 96 ? -6.543 17.458 -12.263 1.00 51.03 96 PHE A C 1
ATOM 778 O O . PHE A 1 96 ? -5.659 16.690 -11.929 1.00 51.03 96 PHE A O 1
ATOM 785 N N . TRP A 1 97 ? -6.686 18.636 -11.652 1.00 52.34 97 TRP A N 1
ATOM 786 C CA . TRP A 1 97 ? -5.948 18.908 -10.411 1.00 52.34 97 TRP A CA 1
ATOM 787 C C . TRP A 1 97 ? -6.531 18.122 -9.236 1.00 52.34 97 TRP A C 1
ATOM 789 O O . TRP A 1 97 ? -5.795 17.790 -8.316 1.00 52.34 97 TRP A O 1
ATOM 799 N N . PHE A 1 98 ? -7.820 17.767 -9.271 1.00 53.62 98 PHE A N 1
ATOM 800 C CA . PHE A 1 98 ? -8.496 17.114 -8.149 1.00 53.62 98 PHE A CA 1
ATOM 801 C C . PHE A 1 98 ? -8.249 15.609 -8.080 1.00 53.62 98 PHE A C 1
ATOM 803 O O . PHE A 1 98 ? -7.932 15.115 -7.007 1.00 53.62 98 PHE A O 1
ATOM 810 N N . LEU A 1 99 ? -8.349 14.862 -9.181 1.00 57.62 99 LEU A N 1
ATOM 811 C CA . LEU A 1 99 ? -8.153 13.405 -9.152 1.00 57.62 99 LEU A CA 1
ATOM 812 C C . LEU A 1 99 ? -6.765 12.970 -8.657 1.00 57.62 99 LEU A C 1
ATOM 814 O O . LEU A 1 99 ? -6.699 12.214 -7.701 1.00 57.62 99 LEU A O 1
ATOM 818 N N . PRO A 1 100 ? -5.646 13.444 -9.209 1.00 58.66 100 PRO A N 1
ATOM 819 C CA . PRO A 1 100 ? -4.331 13.000 -8.784 1.00 58.66 100 PRO A CA 1
ATOM 820 C C . PRO A 1 100 ? -3.958 13.536 -7.404 1.00 58.66 100 PRO A C 1
ATOM 822 O O . PRO A 1 100 ? -3.431 12.787 -6.591 1.00 58.66 100 PRO A O 1
ATOM 825 N N . THR A 1 101 ? -4.302 14.781 -7.064 1.00 62.56 101 THR A N 1
ATOM 826 C CA . THR A 1 101 ? -4.051 15.270 -5.700 1.00 62.56 101 THR A CA 1
ATOM 827 C C . THR A 1 101 ? -4.901 14.527 -4.680 1.00 62.56 101 THR A C 1
ATOM 829 O O . THR A 1 101 ? -4.381 14.180 -3.632 1.00 62.56 101 THR A O 1
ATOM 832 N N . THR A 1 102 ? -6.159 14.185 -4.968 1.00 64.12 102 THR A N 1
ATOM 833 C CA . THR A 1 102 ? -6.955 13.340 -4.062 1.00 64.12 102 THR A CA 1
ATOM 834 C C . THR A 1 102 ? -6.411 11.917 -4.002 1.00 64.12 102 THR A C 1
ATOM 836 O O . THR A 1 102 ? -6.318 11.361 -2.911 1.00 64.12 102 THR A O 1
ATOM 839 N N . ILE A 1 103 ? -5.951 11.366 -5.127 1.00 67.62 103 ILE A N 1
ATOM 840 C CA . ILE A 1 103 ? -5.301 10.057 -5.197 1.00 67.62 103 ILE A CA 1
ATOM 841 C C . ILE A 1 103 ? -4.024 10.025 -4.340 1.00 67.62 103 ILE A C 1
ATOM 843 O O . ILE A 1 103 ? -3.783 9.049 -3.643 1.00 67.62 103 ILE A O 1
ATOM 847 N N . TRP A 1 104 ? -3.230 11.095 -4.309 1.00 64.25 104 TRP A N 1
ATOM 848 C CA . TRP A 1 104 ? -1.976 11.146 -3.545 1.00 64.25 104 TRP A CA 1
ATOM 849 C C . TRP A 1 104 ? -2.135 11.645 -2.099 1.00 64.25 104 TRP A C 1
ATOM 851 O O . TRP A 1 104 ? -1.454 11.161 -1.194 1.00 64.25 104 TRP A O 1
ATOM 861 N N . LEU A 1 105 ? -3.054 12.578 -1.841 1.00 69.50 105 LEU A N 1
ATOM 862 C CA . LEU A 1 105 ? -3.281 13.157 -0.513 1.00 69.50 105 LEU A CA 1
ATOM 863 C C . LEU A 1 105 ? -4.152 12.265 0.369 1.00 69.50 105 LEU A C 1
ATOM 865 O O . LEU A 1 105 ? -3.967 12.258 1.585 1.00 69.50 105 LEU A O 1
ATOM 869 N N . MET A 1 106 ? -5.082 11.493 -0.203 1.00 71.00 106 MET A N 1
ATOM 870 C CA . MET A 1 106 ? -5.941 10.624 0.601 1.00 71.00 106 MET A CA 1
ATOM 871 C C . MET A 1 106 ? -5.150 9.508 1.315 1.00 71.00 106 MET A C 1
ATOM 873 O O . MET A 1 106 ? -5.378 9.322 2.510 1.00 71.00 106 MET A O 1
ATOM 877 N N . PRO A 1 107 ? -4.170 8.821 0.691 1.00 68.00 107 PRO A N 1
ATOM 878 C CA . PRO A 1 107 ? -3.298 7.867 1.379 1.00 68.00 107 PRO A CA 1
ATOM 879 C C . PRO A 1 107 ? -2.458 8.505 2.484 1.00 68.00 107 PRO A C 1
ATOM 881 O O . PRO A 1 107 ? -2.271 7.890 3.531 1.00 68.00 107 PRO A O 1
ATOM 884 N N . LEU A 1 108 ? -1.992 9.744 2.290 1.00 71.31 108 LEU A N 1
ATOM 885 C CA . LEU A 1 108 ? -1.268 10.483 3.327 1.00 71.31 108 LEU A CA 1
ATOM 886 C C . LEU A 1 108 ? -2.180 10.828 4.503 1.00 71.31 108 LEU A C 1
ATOM 888 O O . LEU A 1 108 ? -1.800 10.609 5.651 1.00 71.31 108 LEU A O 1
ATOM 892 N N . ALA A 1 109 ? -3.401 11.293 4.234 1.00 76.88 109 ALA A N 1
ATOM 893 C CA . ALA A 1 109 ? -4.386 11.597 5.265 1.00 76.88 109 ALA A CA 1
ATOM 894 C C . ALA A 1 109 ? -4.820 10.334 6.030 1.00 76.88 109 ALA A C 1
ATOM 896 O O . ALA A 1 109 ? -4.777 10.310 7.259 1.00 76.88 109 ALA A O 1
ATOM 897 N N . ILE A 1 110 ? -5.172 9.253 5.323 1.00 75.19 110 ILE A N 1
ATOM 898 C CA . ILE A 1 110 ? -5.525 7.958 5.929 1.00 75.19 110 ILE A CA 1
ATOM 899 C C . ILE A 1 110 ? -4.338 7.403 6.719 1.00 75.19 110 ILE A C 1
ATOM 901 O O . ILE A 1 110 ? -4.508 6.923 7.840 1.00 75.19 110 ILE A O 1
ATOM 905 N N . GLY A 1 111 ? -3.138 7.487 6.151 1.00 75.06 111 GLY A N 1
ATOM 906 C CA . GLY A 1 111 ? -1.889 7.090 6.779 1.00 75.06 111 GLY A CA 1
ATOM 907 C C . GLY A 1 111 ? -1.625 7.824 8.085 1.00 75.06 111 GLY A C 1
ATOM 908 O O . GLY A 1 111 ? -1.371 7.182 9.102 1.00 75.06 111 GLY A O 1
ATOM 909 N N . ALA A 1 112 ? -1.756 9.151 8.080 1.00 78.56 112 ALA A N 1
ATOM 910 C CA . ALA A 1 112 ? -1.609 9.992 9.263 1.00 78.56 112 ALA A CA 1
ATOM 911 C C . ALA A 1 112 ? -2.655 9.658 10.337 1.00 78.56 112 ALA A C 1
ATOM 913 O O . ALA A 1 112 ? -2.307 9.535 11.511 1.00 78.56 112 ALA A O 1
ATOM 914 N N . ILE A 1 113 ? -3.914 9.429 9.945 1.00 78.12 113 ILE A N 1
ATOM 915 C CA . ILE A 1 113 ? -4.980 9.004 10.866 1.00 78.12 113 ILE A CA 1
ATOM 916 C C . ILE A 1 113 ? -4.647 7.635 11.477 1.00 78.12 113 ILE A C 1
ATOM 918 O O . ILE A 1 113 ? -4.738 7.458 12.691 1.00 78.12 113 ILE A O 1
ATOM 922 N N . CYS A 1 114 ? -4.208 6.669 10.667 1.00 76.44 114 CYS A N 1
ATOM 923 C CA . CYS A 1 114 ? -3.839 5.337 11.149 1.00 76.44 114 CYS A CA 1
ATOM 924 C C . CYS A 1 114 ? -2.615 5.378 12.073 1.00 76.44 114 CYS A C 1
ATOM 926 O O . CYS A 1 114 ? -2.589 4.672 13.080 1.00 76.44 114 CYS A O 1
ATOM 928 N N . LEU A 1 115 ? -1.625 6.218 11.758 1.00 77.25 115 LEU A N 1
ATOM 929 C CA . LEU A 1 115 ? -0.457 6.459 12.600 1.00 77.25 115 LEU A CA 1
ATOM 930 C C . LEU A 1 115 ? -0.876 7.051 13.951 1.00 77.25 115 LEU A C 1
ATOM 932 O O . LEU A 1 115 ? -0.452 6.547 14.988 1.00 77.25 115 LEU A O 1
ATOM 936 N N . ALA A 1 116 ? -1.742 8.068 13.953 1.00 78.62 116 ALA A N 1
ATOM 937 C CA . ALA A 1 116 ? -2.247 8.692 15.174 1.00 78.62 116 ALA A CA 1
ATOM 938 C C . ALA A 1 116 ? -2.987 7.682 16.068 1.00 78.62 116 ALA A C 1
ATOM 940 O O . ALA A 1 116 ? -2.711 7.602 17.267 1.00 78.62 116 ALA A O 1
ATOM 941 N N . ILE A 1 117 ? -3.853 6.844 15.484 1.00 77.50 117 ILE A N 1
ATOM 942 C CA . ILE A 1 117 ? -4.558 5.782 16.219 1.00 77.50 117 ILE A CA 1
ATOM 943 C C . ILE A 1 117 ? -3.567 4.729 16.750 1.00 77.50 117 ILE A C 1
ATOM 945 O O . ILE A 1 117 ? -3.660 4.307 17.905 1.00 77.50 117 ILE A O 1
ATOM 949 N N . GLY A 1 118 ? -2.578 4.332 15.945 1.00 76.88 118 GLY A N 1
ATOM 950 C CA . GLY A 1 118 ? -1.523 3.404 16.358 1.00 76.88 118 GLY A CA 1
ATOM 951 C C . GLY A 1 118 ? -0.701 3.931 17.540 1.00 76.88 118 GLY A C 1
ATOM 952 O O . GLY A 1 118 ? -0.481 3.205 18.512 1.00 76.88 118 GLY A O 1
ATOM 953 N N . LEU A 1 119 ? -0.311 5.208 17.502 1.00 80.56 119 LEU A N 1
ATOM 954 C CA . LEU A 1 119 ? 0.395 5.886 18.593 1.00 80.56 119 LEU A CA 1
ATOM 955 C C . LEU A 1 119 ? -0.466 5.971 19.858 1.00 80.56 119 LEU A C 1
ATOM 957 O O . LEU A 1 119 ? 0.034 5.697 20.950 1.00 80.56 119 LEU A O 1
ATOM 961 N N . GLN A 1 120 ? -1.763 6.263 19.728 1.00 79.81 120 GLN A N 1
ATOM 962 C CA . GLN A 1 120 ? -2.698 6.264 20.855 1.00 79.81 120 GLN A CA 1
ATOM 963 C C . GLN A 1 120 ? -2.793 4.879 21.517 1.00 79.81 120 GLN A C 1
ATOM 965 O O . GLN A 1 120 ? -2.769 4.775 22.748 1.00 79.81 120 GLN A O 1
ATOM 970 N N . HIS A 1 121 ? -2.849 3.799 20.733 1.00 75.69 121 HIS A N 1
ATOM 971 C CA . HIS A 1 121 ? -2.836 2.434 21.267 1.00 75.69 121 HIS A CA 1
ATOM 972 C C . HIS A 1 121 ? -1.506 2.075 21.932 1.00 75.69 121 HIS A C 1
ATOM 974 O O . HIS A 1 121 ? -1.512 1.447 22.991 1.00 75.69 121 HIS A O 1
ATOM 980 N N . LEU A 1 122 ? -0.376 2.497 21.359 1.00 78.81 122 LEU A N 1
ATOM 981 C CA . LEU A 1 122 ? 0.945 2.290 21.951 1.00 78.81 122 LEU A CA 1
ATOM 982 C C . LEU A 1 122 ? 1.069 3.021 23.299 1.00 78.81 122 LEU A C 1
ATOM 984 O O . LEU A 1 122 ? 1.531 2.439 24.284 1.00 78.81 122 LEU A O 1
ATOM 988 N N . ALA A 1 123 ? 0.596 4.267 23.377 1.00 81.12 123 ALA A N 1
ATOM 989 C CA . ALA A 1 123 ? 0.539 5.042 24.614 1.00 81.12 123 ALA A CA 1
ATOM 990 C C . ALA A 1 123 ? -0.364 4.364 25.659 1.00 81.12 123 ALA A C 1
ATOM 992 O O . ALA A 1 123 ? 0.041 4.164 26.802 1.00 81.12 123 ALA A O 1
ATOM 993 N N . SER A 1 124 ? -1.551 3.909 25.250 1.00 75.81 124 SER A N 1
ATOM 994 C CA . SER A 1 124 ? -2.485 3.182 26.124 1.00 75.81 124 SER A CA 1
ATOM 995 C C . SER A 1 124 ? -1.878 1.877 26.651 1.00 75.81 124 SER A C 1
ATOM 997 O O . SER A 1 124 ? -2.007 1.553 27.830 1.00 75.81 124 SER A O 1
ATOM 999 N N . TRP A 1 125 ? -1.171 1.135 25.794 1.00 77.94 125 TRP A N 1
ATOM 1000 C CA . TRP A 1 125 ? -0.508 -0.114 26.162 1.00 77.94 125 TRP A CA 1
ATOM 1001 C C . TRP A 1 125 ? 0.669 0.116 27.110 1.00 77.94 125 TRP A C 1
ATOM 1003 O O . TRP A 1 125 ? 0.771 -0.559 28.133 1.00 77.94 125 TRP A O 1
ATOM 1013 N N . THR A 1 126 ? 1.539 1.085 26.815 1.00 80.94 126 THR A N 1
ATOM 1014 C CA . THR A 1 126 ? 2.661 1.443 27.700 1.00 80.94 126 THR A CA 1
ATOM 1015 C C . THR A 1 126 ? 2.169 1.926 29.064 1.00 80.94 126 THR A C 1
ATOM 1017 O O . THR A 1 126 ? 2.741 1.539 30.084 1.00 80.94 126 THR A O 1
ATOM 1020 N N . PHE A 1 127 ? 1.075 2.688 29.101 1.00 82.12 127 PHE A N 1
ATOM 1021 C CA . PHE A 1 127 ? 0.429 3.119 30.338 1.00 82.12 127 PHE A CA 1
ATOM 1022 C C . PHE A 1 127 ? -0.154 1.939 31.131 1.00 82.12 127 PHE A C 1
ATOM 1024 O O . PHE A 1 127 ? 0.162 1.773 32.310 1.00 82.12 127 PHE A O 1
ATOM 1031 N N . ALA A 1 128 ? -0.909 1.048 30.480 1.00 73.81 128 ALA A N 1
ATOM 1032 C CA . ALA A 1 128 ? -1.450 -0.158 31.110 1.00 73.81 128 ALA A CA 1
ATOM 1033 C C . ALA A 1 128 ? -0.344 -1.072 31.668 1.00 73.81 128 ALA A C 1
ATOM 1035 O O . ALA A 1 128 ? -0.480 -1.626 32.759 1.00 73.81 128 ALA A O 1
ATOM 1036 N N . ARG A 1 129 ? 0.787 -1.181 30.959 1.00 78.56 129 ARG A N 1
ATOM 1037 C CA . ARG A 1 129 ? 1.952 -1.968 31.384 1.00 78.56 129 ARG A CA 1
ATOM 1038 C C . ARG A 1 129 ? 2.637 -1.386 32.623 1.00 78.56 129 ARG A C 1
ATOM 1040 O O . ARG A 1 129 ? 3.172 -2.146 33.422 1.00 78.56 129 ARG A O 1
ATOM 1047 N N . ARG A 1 130 ? 2.611 -0.059 32.802 1.00 83.25 130 ARG A N 1
ATOM 1048 C CA . ARG A 1 130 ? 3.109 0.596 34.025 1.00 83.25 130 ARG A CA 1
ATOM 1049 C C . ARG A 1 130 ? 2.183 0.370 35.222 1.00 83.25 130 ARG A C 1
ATOM 1051 O O . ARG A 1 130 ? 2.675 0.269 36.342 1.00 83.25 130 ARG A O 1
ATOM 1058 N N . LEU A 1 131 ? 0.872 0.274 34.991 1.00 79.81 131 LEU A N 1
ATOM 1059 C CA . LEU A 1 131 ? -0.123 0.085 36.050 1.00 79.81 131 LEU A CA 1
ATOM 1060 C C . LEU A 1 131 ? -0.264 -1.379 36.502 1.00 79.81 131 LEU A C 1
ATOM 1062 O O . LEU A 1 131 ? -0.394 -1.640 37.697 1.00 79.81 131 LEU A O 1
ATOM 1066 N N . HIS A 1 132 ? -0.183 -2.354 35.592 1.00 67.62 132 HIS A N 1
ATOM 1067 C CA . HIS A 1 132 ? -0.286 -3.774 35.942 1.00 67.62 132 HIS A CA 1
ATOM 1068 C C . HIS A 1 132 ? 1.084 -4.392 36.267 1.00 67.62 132 HIS A C 1
ATOM 1070 O O . HIS A 1 132 ? 1.774 -4.921 35.401 1.00 67.62 132 HIS A O 1
ATOM 1076 N N . LYS A 1 133 ? 1.465 -4.384 37.552 1.00 61.62 133 LYS A N 1
ATOM 1077 C CA . LYS A 1 133 ? 2.719 -4.995 38.051 1.00 61.62 133 LYS A CA 1
ATOM 1078 C C . LYS A 1 133 ? 2.746 -6.534 38.064 1.00 61.62 133 LYS A C 1
ATOM 1080 O O . LYS A 1 133 ? 3.803 -7.100 38.328 1.00 61.62 133 LYS A O 1
ATOM 1085 N N . LYS A 1 134 ? 1.637 -7.238 37.814 1.00 58.62 134 LYS A N 1
ATOM 1086 C CA . LYS A 1 134 ? 1.589 -8.713 37.867 1.00 58.62 134 LYS A CA 1
ATOM 1087 C C . LYS A 1 134 ? 0.664 -9.267 36.785 1.00 58.62 134 LYS A C 1
ATOM 1089 O O . LYS A 1 134 ? -0.551 -9.217 36.925 1.00 58.62 134 LYS A O 1
ATOM 1094 N N . GLY A 1 135 ? 1.261 -9.773 35.710 1.00 64.50 135 GLY A N 1
ATOM 1095 C CA . GLY A 1 135 ? 0.571 -10.377 34.570 1.00 64.50 135 GLY A CA 1
ATOM 1096 C C . GLY A 1 135 ? 1.050 -9.748 33.270 1.00 64.50 135 GLY A C 1
ATOM 1097 O O . GLY A 1 135 ? 0.629 -8.649 32.919 1.00 64.50 135 GLY A O 1
ATOM 1098 N N . ALA A 1 136 ? 1.970 -10.417 32.573 1.00 53.91 136 ALA A N 1
ATOM 1099 C CA . ALA A 1 136 ? 2.421 -9.952 31.270 1.00 53.91 136 ALA A CA 1
ATOM 1100 C C . ALA A 1 136 ? 1.211 -9.924 30.317 1.00 53.91 136 ALA A C 1
ATOM 1102 O O . ALA A 1 136 ? 0.586 -10.970 30.122 1.00 53.91 136 ALA A O 1
ATOM 1103 N N . PRO A 1 137 ? 0.850 -8.768 29.731 1.00 58.38 137 PRO A N 1
ATOM 1104 C CA . PRO A 1 137 ? -0.192 -8.742 28.719 1.00 58.38 137 PRO A CA 1
ATOM 1105 C C . PRO A 1 137 ? 0.274 -9.624 27.560 1.00 58.38 137 PRO A C 1
ATOM 1107 O O . PRO A 1 137 ? 1.347 -9.387 26.999 1.00 58.38 137 PRO A O 1
ATOM 1110 N N . GLN A 1 138 ? -0.506 -10.658 27.228 1.00 66.31 138 GLN A N 1
ATOM 1111 C CA . GLN A 1 138 ? -0.256 -11.468 26.039 1.00 66.31 138 GLN A CA 1
ATOM 1112 C C . GLN A 1 138 ? -0.128 -10.529 24.839 1.00 66.31 138 GLN A C 1
ATOM 1114 O O . GLN A 1 138 ? -0.940 -9.615 24.662 1.00 66.31 138 GLN A O 1
ATOM 1119 N N . PHE A 1 139 ? 0.928 -10.723 24.050 1.00 60.22 139 PHE A N 1
ATOM 1120 C CA . PHE A 1 139 ? 1.208 -9.907 22.879 1.00 60.22 139 PHE A CA 1
ATOM 1121 C C . PHE A 1 139 ? 0.062 -10.098 21.883 1.00 60.22 139 PHE A C 1
ATOM 1123 O O . PHE A 1 139 ? -0.029 -11.109 21.189 1.00 60.22 139 PHE A O 1
ATOM 1130 N N . ASN A 1 140 ? -0.887 -9.165 21.891 1.00 65.94 140 ASN A N 1
ATOM 1131 C CA . ASN A 1 140 ? -2.106 -9.295 21.116 1.00 65.94 140 ASN A CA 1
ATOM 1132 C C . ASN A 1 140 ? -1.750 -9.132 19.632 1.00 65.94 140 ASN A C 1
ATOM 1134 O O . ASN A 1 140 ? -1.217 -8.099 19.225 1.00 65.94 140 ASN A O 1
ATOM 1138 N N . SER A 1 141 ? -2.079 -10.134 18.812 1.00 65.88 141 SER A N 1
ATOM 1139 C CA . SER A 1 141 ? -1.891 -10.129 17.352 1.00 65.88 141 SER A CA 1
ATOM 1140 C C . SER A 1 141 ? -2.560 -8.935 16.656 1.00 65.88 141 SER A C 1
ATOM 1142 O O . SER A 1 141 ? -2.264 -8.630 15.502 1.00 65.88 141 SER A O 1
ATOM 1144 N N . GLN A 1 142 ? -3.434 -8.208 17.358 1.00 67.81 142 GLN A N 1
ATOM 1145 C CA . GLN A 1 142 ? -3.970 -6.927 16.912 1.00 67.81 142 GLN A CA 1
ATOM 1146 C C . GLN A 1 142 ? -2.904 -5.836 16.737 1.00 67.81 142 GLN A C 1
ATOM 1148 O O . GLN A 1 142 ? -3.056 -5.019 15.835 1.00 67.81 142 GLN A O 1
ATOM 1153 N N . LEU A 1 143 ? -1.811 -5.837 17.507 1.00 69.62 143 LEU A N 1
ATOM 1154 C CA . LEU A 1 143 ? -0.738 -4.840 17.376 1.00 69.62 143 LEU A CA 1
ATOM 1155 C C . LEU A 1 143 ? -0.018 -4.963 16.023 1.00 69.62 143 LEU A C 1
ATOM 1157 O O . LEU A 1 143 ? 0.250 -3.957 15.374 1.00 69.62 143 LEU A O 1
ATOM 1161 N N . MET A 1 144 ? 0.178 -6.192 15.533 1.00 70.06 144 MET A N 1
ATOM 1162 C CA . MET A 1 144 ? 0.722 -6.479 14.195 1.00 70.06 144 MET A CA 1
ATOM 1163 C C . MET A 1 144 ? -0.143 -5.914 13.056 1.00 70.06 144 MET A C 1
ATOM 1165 O O . MET A 1 144 ? 0.374 -5.586 11.991 1.00 70.06 144 MET A O 1
ATOM 1169 N N . LYS A 1 145 ? -1.457 -5.753 13.259 1.00 71.75 145 LYS A N 1
ATOM 1170 C CA . LYS A 1 145 ? -2.357 -5.223 12.218 1.00 71.75 145 LYS A CA 1
ATOM 1171 C C . LYS A 1 145 ? -2.118 -3.739 11.944 1.00 71.75 145 LYS A C 1
ATOM 1173 O O . LYS A 1 145 ? -2.316 -3.302 10.816 1.00 71.75 145 LYS A O 1
ATOM 1178 N N . TRP A 1 146 ? -1.651 -2.995 12.944 1.00 71.69 146 TRP A N 1
ATOM 1179 C CA . TRP A 1 146 ? -1.411 -1.558 12.834 1.00 71.69 146 TRP A CA 1
ATOM 1180 C C . TRP A 1 146 ? -0.084 -1.207 12.159 1.00 71.69 146 TRP A C 1
ATOM 1182 O O . TRP A 1 146 ? 0.041 -0.095 11.665 1.00 71.69 146 TRP A O 1
ATOM 1192 N N . TRP A 1 147 ? 0.870 -2.141 12.060 1.00 79.62 147 TRP A N 1
ATOM 1193 C CA . TRP A 1 147 ? 2.157 -1.908 11.385 1.00 79.62 147 TRP A CA 1
ATOM 1194 C C . TRP A 1 147 ? 2.058 -1.873 9.853 1.00 79.62 147 TRP A C 1
ATOM 1196 O O . TRP A 1 147 ? 2.897 -1.261 9.199 1.00 79.62 147 TRP A O 1
ATOM 1206 N N . TRP A 1 148 ? 1.016 -2.467 9.264 1.00 75.94 148 TRP A N 1
ATOM 1207 C CA . TRP A 1 148 ? 0.845 -2.485 7.807 1.00 75.94 148 TRP A CA 1
ATOM 1208 C C . TRP A 1 148 ? 0.541 -1.107 7.216 1.00 75.94 148 TRP A C 1
ATOM 1210 O O . TRP A 1 148 ? 1.041 -0.788 6.142 1.00 75.94 148 TRP A O 1
ATOM 1220 N N . ALA A 1 149 ? -0.252 -0.285 7.905 1.00 76.06 149 ALA A N 1
ATOM 1221 C CA . ALA A 1 149 ? -0.596 1.055 7.434 1.00 76.06 149 ALA A CA 1
ATOM 1222 C C . ALA A 1 149 ? 0.633 1.981 7.297 1.00 76.06 149 ALA A C 1
ATOM 1224 O O . ALA A 1 149 ? 0.854 2.476 6.193 1.00 76.06 149 ALA A O 1
ATOM 1225 N N . PRO A 1 150 ? 1.479 2.184 8.331 1.00 77.88 150 PRO A N 1
ATOM 1226 C CA . PRO A 1 150 ? 2.673 3.014 8.200 1.00 77.88 150 PRO A CA 1
ATOM 1227 C C . PRO A 1 150 ? 3.683 2.427 7.209 1.00 77.88 150 PRO A C 1
ATOM 1229 O O . PRO A 1 150 ? 4.334 3.194 6.511 1.00 77.88 150 PRO A O 1
ATOM 1232 N N . LEU A 1 151 ? 3.774 1.096 7.078 1.00 82.31 151 LEU A N 1
ATOM 1233 C CA . LEU A 1 151 ? 4.606 0.464 6.050 1.00 82.31 151 LEU A CA 1
ATOM 1234 C C . LEU A 1 151 ? 4.141 0.841 4.633 1.00 82.31 151 LEU A C 1
ATOM 1236 O O . LEU A 1 151 ? 4.958 1.245 3.812 1.00 82.31 151 LEU A O 1
ATOM 1240 N N . CYS A 1 152 ? 2.836 0.744 4.348 1.00 80.38 152 CYS A N 1
ATOM 1241 C CA . CYS A 1 152 ? 2.285 1.109 3.037 1.00 80.38 152 CYS A CA 1
ATOM 1242 C C . CYS A 1 152 ? 2.497 2.599 2.740 1.00 80.38 152 CYS A C 1
ATOM 1244 O O . CYS A 1 152 ? 2.901 2.957 1.639 1.00 80.38 152 CYS A O 1
ATOM 1246 N N . VAL A 1 153 ? 2.273 3.462 3.734 1.00 79.44 153 VAL A N 1
ATOM 1247 C CA . VAL A 1 153 ? 2.488 4.913 3.610 1.00 79.44 153 VAL A CA 1
ATOM 1248 C C . VAL A 1 153 ? 3.962 5.226 3.371 1.00 79.44 153 VAL A C 1
ATOM 1250 O O . VAL A 1 153 ? 4.277 6.018 2.491 1.00 79.44 153 VAL A O 1
ATOM 1253 N N . GLY A 1 154 ? 4.865 4.579 4.110 1.00 84.19 154 GLY A N 1
ATOM 1254 C CA . GLY A 1 154 ? 6.307 4.720 3.928 1.00 84.19 154 GLY A CA 1
ATOM 1255 C C . GLY A 1 154 ? 6.759 4.276 2.538 1.00 84.19 154 GLY A C 1
ATOM 1256 O O . GLY A 1 154 ? 7.548 4.976 1.912 1.00 84.19 154 GLY A O 1
ATOM 1257 N N . LEU A 1 155 ? 6.210 3.173 2.016 1.00 81.81 155 LEU A N 1
ATOM 1258 C CA . LEU A 1 155 ? 6.470 2.718 0.648 1.00 81.81 155 LEU A CA 1
ATOM 1259 C C . LEU A 1 155 ? 6.015 3.753 -0.386 1.00 81.81 155 LEU A C 1
ATOM 1261 O O . LEU A 1 155 ? 6.816 4.128 -1.233 1.00 81.81 155 LEU A O 1
ATOM 1265 N N . VAL A 1 156 ? 4.792 4.280 -0.283 1.00 79.50 156 VAL A N 1
ATOM 1266 C CA . VAL A 1 156 ? 4.288 5.320 -1.204 1.00 79.50 156 VAL A CA 1
ATOM 1267 C C . VAL A 1 156 ? 5.094 6.621 -1.096 1.00 79.50 156 VAL A C 1
ATOM 1269 O O . VAL A 1 156 ? 5.432 7.229 -2.103 1.00 79.50 156 VAL A O 1
ATOM 1272 N N . LEU A 1 157 ? 5.467 7.050 0.110 1.00 80.81 157 LEU A N 1
ATOM 1273 C CA . LEU A 1 157 ? 6.328 8.224 0.287 1.00 80.81 157 LEU A CA 1
ATOM 1274 C C . LEU A 1 157 ? 7.725 7.998 -0.294 1.00 80.81 157 LEU A C 1
ATOM 1276 O O . LEU A 1 157 ? 8.301 8.901 -0.895 1.00 80.81 157 LEU A O 1
ATOM 1280 N N . SER A 1 158 ? 8.267 6.789 -0.154 1.00 83.25 158 SER A N 1
ATOM 1281 C CA . SER A 1 158 ? 9.575 6.462 -0.713 1.00 83.25 158 SER A CA 1
ATOM 1282 C C . SER A 1 158 ? 9.588 6.537 -2.238 1.00 83.25 158 SER A C 1
ATOM 1284 O O . SER A 1 158 ? 10.616 6.917 -2.780 1.00 83.25 158 SER A O 1
ATOM 1286 N N . THR A 1 159 ? 8.469 6.273 -2.930 1.00 79.38 159 THR A N 1
ATOM 1287 C CA . THR A 1 159 ? 8.410 6.419 -4.396 1.00 79.38 159 THR A CA 1
ATOM 1288 C C . THR A 1 159 ? 8.445 7.876 -4.856 1.00 79.38 159 THR A C 1
ATOM 1290 O O . THR A 1 159 ? 8.775 8.134 -6.004 1.00 79.38 159 THR A O 1
ATOM 1293 N N . LEU A 1 160 ? 8.097 8.831 -3.985 1.00 76.12 160 LEU A N 1
ATOM 1294 C CA . LEU A 1 160 ? 8.211 10.266 -4.280 1.00 76.12 160 LEU A CA 1
ATOM 1295 C C . LEU A 1 160 ? 9.648 10.777 -4.149 1.00 76.12 160 LEU A C 1
ATOM 1297 O O . LEU A 1 160 ? 10.018 11.746 -4.802 1.00 76.12 160 LEU A O 1
ATOM 1301 N N . LEU A 1 161 ? 10.435 10.151 -3.272 1.00 79.12 161 LEU A N 1
ATOM 1302 C CA . LEU A 1 161 ? 11.805 10.565 -2.963 1.00 79.12 161 LEU A CA 1
ATOM 1303 C C . LEU A 1 161 ? 12.849 9.757 -3.740 1.00 79.12 161 LEU A C 1
ATOM 1305 O O . LEU A 1 161 ? 13.944 10.248 -3.993 1.00 79.12 161 LEU A O 1
ATOM 1309 N N . TYR A 1 162 ? 12.521 8.516 -4.096 1.00 78.88 162 TYR A N 1
ATOM 1310 C CA . TYR A 1 162 ? 13.440 7.556 -4.689 1.00 78.88 162 TYR A CA 1
ATOM 1311 C C . TYR A 1 162 ? 12.780 6.822 -5.855 1.00 78.88 162 TYR A C 1
ATOM 1313 O O . TYR A 1 162 ? 11.691 6.262 -5.731 1.00 78.88 162 TYR A O 1
ATOM 1321 N N . SER A 1 163 ? 13.517 6.688 -6.953 1.00 78.25 163 SER A N 1
ATOM 1322 C CA . SER A 1 163 ? 13.097 5.956 -8.155 1.00 78.25 163 SER A CA 1
ATOM 1323 C C . SER A 1 163 ? 13.277 4.432 -8.046 1.00 78.25 163 SER A C 1
ATOM 1325 O O . SER A 1 163 ? 13.426 3.741 -9.055 1.00 78.25 163 SER A O 1
ATOM 1327 N N . TRP A 1 164 ? 13.274 3.867 -6.832 1.00 81.19 164 TRP A N 1
ATOM 1328 C CA . TRP A 1 164 ? 13.474 2.426 -6.628 1.00 81.19 164 TRP A CA 1
ATOM 1329 C C . TRP A 1 164 ? 12.429 1.526 -7.318 1.00 81.19 164 TRP A C 1
ATOM 1331 O O . TRP A 1 164 ? 12.809 0.421 -7.707 1.00 81.19 164 TRP A O 1
ATOM 1341 N N . PRO A 1 165 ? 11.152 1.923 -7.528 1.00 82.38 165 PRO A N 1
ATOM 1342 C CA . PRO A 1 165 ? 10.196 1.061 -8.229 1.00 82.38 165 PRO A CA 1
ATOM 1343 C C . PRO A 1 165 ? 10.611 0.801 -9.678 1.00 82.38 165 PRO A C 1
ATOM 1345 O O . PRO A 1 165 ? 10.580 -0.340 -10.141 1.00 82.38 165 PRO A O 1
ATOM 1348 N N . ILE A 1 166 ? 11.096 1.848 -10.355 1.00 78.69 166 ILE A N 1
ATOM 1349 C CA . ILE A 1 166 ? 11.656 1.762 -11.708 1.00 78.69 166 ILE A CA 1
ATOM 1350 C C . ILE A 1 166 ? 12.851 0.807 -11.706 1.00 78.69 166 ILE A C 1
ATOM 1352 O O . ILE A 1 166 ? 12.959 -0.041 -12.589 1.00 78.69 166 ILE A O 1
ATOM 1356 N N . TRP A 1 167 ? 13.706 0.886 -10.683 1.00 79.31 167 TRP A N 1
ATOM 1357 C CA . TRP A 1 167 ? 14.843 -0.021 -10.531 1.00 79.31 167 TRP A CA 1
ATOM 1358 C C . TRP A 1 167 ? 14.412 -1.481 -10.350 1.00 79.31 167 TRP A C 1
ATOM 1360 O O . TRP A 1 167 ? 14.939 -2.355 -11.033 1.00 79.31 167 TRP A O 1
ATOM 1370 N N . ILE A 1 168 ? 13.430 -1.766 -9.489 1.00 83.88 168 ILE A N 1
ATOM 1371 C CA . ILE A 1 168 ? 12.931 -3.137 -9.309 1.00 83.88 168 ILE A CA 1
ATOM 1372 C C . ILE A 1 168 ? 12.347 -3.674 -10.618 1.00 83.88 168 ILE A C 1
ATOM 1374 O O . ILE A 1 168 ? 12.678 -4.790 -11.022 1.00 83.88 168 ILE A O 1
ATOM 1378 N N . ARG A 1 169 ? 11.521 -2.880 -11.312 1.00 81.94 169 ARG A N 1
ATOM 1379 C CA . ARG A 1 169 ? 10.968 -3.256 -12.622 1.00 81.94 169 ARG A CA 1
ATOM 1380 C C . ARG A 1 169 ? 12.081 -3.536 -13.630 1.00 81.94 169 ARG A C 1
ATOM 1382 O O . ARG A 1 169 ? 12.003 -4.526 -14.359 1.00 81.94 169 ARG A O 1
ATOM 1389 N N . PHE A 1 170 ? 13.130 -2.719 -13.624 1.00 82.56 170 PHE A N 1
ATOM 1390 C CA . PHE A 1 170 ? 14.284 -2.906 -14.488 1.00 82.56 170 PHE A CA 1
ATOM 1391 C C . PHE A 1 170 ? 15.010 -4.219 -14.185 1.00 82.56 170 PHE A C 1
ATOM 1393 O O . PHE A 1 170 ? 15.238 -4.998 -15.106 1.00 82.56 170 PHE A O 1
ATOM 1400 N N . GLN A 1 171 ? 15.293 -4.524 -12.913 1.00 85.06 171 GLN A N 1
ATOM 1401 C CA . GLN A 1 171 ? 15.943 -5.783 -12.531 1.00 85.06 171 GLN A CA 1
ATOM 1402 C C . GLN A 1 171 ? 15.145 -7.005 -13.000 1.00 85.06 171 GLN A C 1
ATOM 1404 O O . GLN A 1 171 ? 15.727 -7.954 -13.521 1.00 85.06 171 GLN A O 1
ATOM 1409 N N . PHE A 1 172 ? 13.812 -6.965 -12.896 1.00 86.56 172 PHE A N 1
ATOM 1410 C CA . PHE A 1 172 ? 12.957 -8.041 -13.403 1.00 86.56 172 PHE A CA 1
ATOM 1411 C C . PHE A 1 172 ? 12.951 -8.15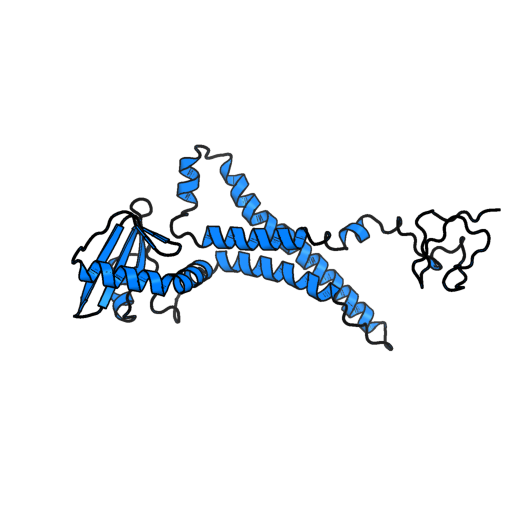8 -14.933 1.00 86.56 172 PHE A C 1
ATOM 1413 O O . PHE A 1 172 ? 12.754 -9.254 -15.453 1.00 86.56 172 PHE A O 1
ATOM 1420 N N . CYS A 1 173 ? 13.168 -7.060 -15.662 1.00 84.56 173 CYS A N 1
ATOM 1421 C CA . CYS A 1 173 ? 13.175 -7.056 -17.129 1.00 84.56 173 CYS A CA 1
ATOM 1422 C C . CYS A 1 173 ? 14.576 -7.194 -17.742 1.00 84.56 173 CYS A C 1
ATOM 1424 O O . CYS A 1 173 ? 14.688 -7.339 -18.960 1.00 84.56 173 CYS A O 1
ATOM 1426 N N . ARG A 1 174 ? 15.638 -7.152 -16.930 1.00 84.00 174 ARG A N 1
ATOM 1427 C CA . ARG A 1 174 ? 17.032 -7.092 -17.383 1.00 84.00 174 ARG A CA 1
ATOM 1428 C C . ARG A 1 174 ? 17.395 -8.213 -18.357 1.00 84.00 174 ARG A C 1
ATOM 1430 O O . ARG A 1 174 ? 17.954 -7.939 -19.412 1.00 84.00 174 ARG A O 1
ATOM 1437 N N . SER A 1 175 ? 17.041 -9.458 -18.043 1.00 85.81 175 SER A N 1
ATOM 1438 C CA . SER A 1 175 ? 17.357 -10.615 -18.895 1.00 85.81 175 SER A CA 1
ATOM 1439 C C . SER A 1 175 ? 16.682 -10.543 -20.269 1.00 85.81 175 SER A C 1
ATOM 1441 O O . SER A 1 175 ? 17.293 -10.884 -21.285 1.00 85.81 175 SER A O 1
ATOM 1443 N N . SER A 1 176 ? 15.437 -10.066 -20.321 1.00 86.38 176 SER A N 1
ATOM 1444 C CA . SER A 1 176 ? 14.707 -9.854 -21.572 1.00 86.38 176 SER A CA 1
ATOM 1445 C C . SER A 1 176 ? 15.348 -8.744 -22.401 1.00 86.38 176 SER A C 1
ATOM 1447 O O . SER A 1 176 ? 15.534 -8.919 -23.605 1.00 86.38 176 SER A O 1
ATOM 1449 N N . LEU A 1 177 ? 15.754 -7.643 -21.756 1.00 81.38 177 LEU A N 1
ATOM 1450 C CA . LEU A 1 177 ? 16.441 -6.529 -22.416 1.00 81.38 177 LEU A CA 1
ATOM 1451 C C . LEU A 1 177 ? 17.791 -6.967 -22.991 1.00 81.38 177 LEU A C 1
ATOM 1453 O O . LEU A 1 177 ? 18.061 -6.707 -24.157 1.00 81.38 177 LEU A O 1
ATOM 1457 N N . GLU A 1 178 ? 18.594 -7.715 -22.233 1.00 81.31 178 GLU A N 1
ATOM 1458 C CA . GLU A 1 178 ? 19.865 -8.291 -22.700 1.00 81.31 178 GLU A CA 1
ATOM 1459 C C . GLU A 1 178 ? 19.690 -9.311 -23.837 1.00 81.31 178 GLU A C 1
ATOM 1461 O O . GLU A 1 178 ? 20.570 -9.475 -24.683 1.00 81.31 178 GLU A O 1
ATOM 1466 N N . SER A 1 179 ? 18.566 -10.022 -23.876 1.00 84.94 179 SER A N 1
ATOM 1467 C CA . SER A 1 179 ? 18.279 -10.969 -24.959 1.00 84.94 179 SER A CA 1
ATOM 1468 C C . SER A 1 179 ? 17.872 -10.232 -26.233 1.00 84.94 179 SER A C 1
ATOM 1470 O O . SER A 1 179 ? 18.392 -10.512 -27.313 1.00 84.94 179 SER A O 1
ATOM 1472 N N . MET A 1 180 ? 16.985 -9.243 -26.104 1.00 83.25 180 MET A N 1
ATOM 1473 C CA . MET A 1 180 ? 16.590 -8.361 -27.201 1.00 83.25 180 MET A CA 1
ATOM 1474 C C . MET A 1 180 ? 17.804 -7.625 -27.776 1.00 83.25 180 MET A C 1
ATOM 1476 O O . MET A 1 180 ? 17.973 -7.567 -28.992 1.00 83.25 180 MET A O 1
ATOM 1480 N N . ALA A 1 181 ? 18.680 -7.151 -26.895 1.00 78.56 181 ALA A N 1
ATOM 1481 C CA . ALA A 1 181 ? 19.945 -6.525 -27.221 1.00 78.56 181 ALA A CA 1
ATOM 1482 C C . ALA A 1 181 ? 20.804 -7.344 -28.179 1.00 78.56 181 ALA A C 1
ATOM 1484 O O . ALA A 1 181 ? 21.130 -6.905 -29.283 1.00 78.56 181 ALA A O 1
ATOM 1485 N N . LYS A 1 182 ? 21.133 -8.564 -27.750 1.00 81.44 182 LYS A N 1
ATOM 1486 C CA . LYS A 1 182 ? 21.966 -9.502 -28.502 1.00 81.44 182 LYS A CA 1
ATOM 1487 C C . LYS A 1 182 ? 21.326 -9.865 -29.836 1.00 81.44 182 LYS A C 1
ATOM 1489 O O . LYS A 1 182 ? 22.013 -9.890 -30.853 1.00 81.44 182 LYS A O 1
ATOM 1494 N N . ASN A 1 183 ? 20.011 -10.089 -29.842 1.00 84.50 183 ASN A N 1
ATOM 1495 C CA . ASN A 1 183 ? 19.273 -10.429 -31.057 1.00 84.50 183 ASN A CA 1
ATOM 1496 C C . ASN A 1 183 ? 19.340 -9.308 -32.098 1.00 84.50 183 ASN A C 1
ATOM 1498 O O . ASN A 1 183 ? 19.583 -9.575 -33.270 1.00 84.50 183 ASN A O 1
ATOM 1502 N N . GLN A 1 184 ? 19.150 -8.056 -31.688 1.00 82.25 184 GLN A N 1
ATOM 1503 C CA . GLN A 1 184 ? 19.179 -6.930 -32.621 1.00 82.25 184 GLN A CA 1
ATOM 1504 C C . GLN A 1 184 ? 20.590 -6.634 -33.134 1.00 82.25 184 GLN A C 1
ATOM 1506 O O . GLN A 1 184 ? 20.766 -6.315 -34.312 1.00 82.25 184 GLN A O 1
ATOM 1511 N N . LEU A 1 185 ? 21.602 -6.825 -32.286 1.00 79.50 185 LEU A N 1
ATOM 1512 C CA . LEU A 1 185 ? 22.998 -6.690 -32.684 1.00 79.50 185 LEU A CA 1
ATOM 1513 C C . LEU A 1 185 ? 23.402 -7.761 -33.705 1.00 79.50 185 LEU A C 1
ATOM 1515 O O . LEU A 1 185 ? 24.025 -7.436 -34.712 1.00 79.50 185 LEU A O 1
ATOM 1519 N N . ALA A 1 186 ? 22.947 -9.004 -33.519 1.00 83.88 186 ALA A N 1
ATOM 1520 C CA . ALA A 1 186 ? 23.139 -10.084 -34.488 1.00 83.88 186 ALA A CA 1
ATOM 1521 C C . ALA A 1 186 ? 22.470 -9.801 -35.849 1.00 83.88 186 ALA A C 1
ATOM 1523 O O . ALA A 1 186 ? 22.943 -10.270 -36.881 1.00 83.88 186 ALA A O 1
ATOM 1524 N N . ILE A 1 187 ? 21.383 -9.023 -35.864 1.00 86.88 187 ILE A N 1
ATOM 1525 C CA . ILE A 1 187 ? 20.674 -8.616 -37.087 1.00 86.88 187 ILE A CA 1
ATOM 1526 C C . ILE A 1 187 ? 21.373 -7.429 -37.785 1.00 86.88 187 ILE A C 1
ATOM 1528 O O . ILE A 1 187 ? 21.129 -7.183 -38.966 1.00 86.88 187 ILE A O 1
ATOM 1532 N N . GLY A 1 188 ? 22.238 -6.685 -37.086 1.00 83.69 188 GLY A N 1
ATOM 1533 C CA . GLY A 1 188 ? 22.934 -5.515 -37.633 1.00 83.69 188 GLY A CA 1
ATOM 1534 C C . GLY A 1 188 ? 22.024 -4.306 -37.892 1.00 83.69 188 GLY A C 1
ATOM 1535 O O . GLY A 1 188 ? 22.380 -3.419 -38.667 1.00 83.69 188 GLY A O 1
ATOM 1536 N N . LYS A 1 189 ? 20.834 -4.253 -37.276 1.00 75.81 189 LYS A N 1
ATOM 1537 C CA . LYS A 1 189 ? 19.919 -3.105 -37.381 1.00 75.81 189 LYS A CA 1
ATOM 1538 C C . LYS A 1 189 ? 20.159 -2.136 -36.227 1.00 75.81 189 LYS A C 1
ATOM 1540 O O . LYS A 1 189 ? 19.930 -2.473 -35.074 1.00 75.81 189 LYS A O 1
ATOM 1545 N N . GLY A 1 190 ? 20.578 -0.914 -36.556 1.00 68.81 190 GLY A N 1
ATOM 1546 C CA . GLY A 1 190 ? 20.833 0.141 -35.567 1.00 68.81 190 GLY A CA 1
ATOM 1547 C C . GLY A 1 190 ? 19.578 0.823 -35.011 1.00 68.81 190 GLY A C 1
ATOM 1548 O O . GLY A 1 190 ? 19.668 1.490 -33.985 1.00 68.81 190 GLY A O 1
ATOM 1549 N N . VAL A 1 191 ? 18.420 0.666 -35.669 1.00 74.81 191 VAL A N 1
ATOM 1550 C CA . VAL A 1 191 ? 17.141 1.244 -35.231 1.00 74.81 191 VAL A CA 1
ATOM 1551 C C . VAL A 1 191 ? 16.030 0.220 -35.399 1.00 74.81 191 VAL A C 1
ATOM 1553 O O . VAL A 1 191 ? 15.812 -0.311 -36.492 1.00 74.81 191 VAL A O 1
ATOM 1556 N N . VAL A 1 192 ? 15.306 -0.025 -34.317 1.00 73.12 192 VAL A N 1
ATOM 1557 C CA . VAL A 1 192 ? 14.113 -0.869 -34.296 1.00 73.12 192 VAL A CA 1
ATOM 1558 C C . VAL A 1 192 ? 12.942 0.022 -33.908 1.00 73.12 192 VAL A C 1
ATOM 1560 O O . VAL A 1 192 ? 13.068 0.769 -32.941 1.00 73.12 192 VAL A O 1
ATOM 1563 N N . GLY A 1 193 ? 11.854 -0.012 -34.685 1.00 77.94 193 GLY A N 1
ATOM 1564 C CA . GLY A 1 193 ? 10.610 0.684 -34.329 1.00 77.94 193 GLY A CA 1
ATOM 1565 C C . GLY A 1 193 ? 9.919 0.044 -33.123 1.00 77.94 193 GLY A C 1
ATOM 1566 O O . GLY A 1 193 ? 10.515 -0.808 -32.464 1.00 77.94 193 GLY A O 1
ATOM 1567 N N . ASP A 1 194 ? 8.664 0.420 -32.884 1.00 79.62 194 ASP A N 1
ATOM 1568 C CA . ASP A 1 194 ? 7.883 0.026 -31.709 1.00 79.62 194 ASP A CA 1
ATOM 1569 C C . ASP A 1 194 ? 8.060 -1.447 -31.310 1.00 79.62 194 ASP A C 1
ATOM 1571 O O . ASP A 1 194 ? 7.683 -2.372 -32.040 1.00 79.62 194 ASP A O 1
ATOM 1575 N N . GLN A 1 195 ? 8.635 -1.669 -30.127 1.00 81.00 195 GLN A N 1
ATOM 1576 C CA . GLN A 1 195 ? 8.788 -2.995 -29.538 1.00 81.00 195 GLN A CA 1
ATOM 1577 C C . GLN A 1 195 ? 8.461 -2.988 -28.050 1.00 81.00 195 GLN A C 1
ATOM 1579 O O . GLN A 1 195 ? 8.846 -2.097 -27.297 1.00 81.00 195 GLN A O 1
ATOM 1584 N N . SER A 1 196 ? 7.781 -4.043 -27.609 1.00 80.50 196 SER A N 1
ATOM 1585 C CA . SER A 1 196 ? 7.575 -4.343 -26.195 1.00 80.50 196 SER A CA 1
ATOM 1586 C C . SER A 1 196 ? 8.608 -5.364 -25.724 1.00 80.50 196 SER A C 1
ATOM 1588 O O . SER A 1 196 ? 8.722 -6.436 -26.325 1.00 80.50 196 SER A O 1
ATOM 1590 N N . CYS A 1 197 ? 9.314 -5.091 -24.628 1.00 80.50 197 CYS A N 1
ATOM 1591 C CA . CYS A 1 197 ? 10.192 -6.072 -23.996 1.00 80.50 197 CYS A CA 1
ATOM 1592 C C . CYS A 1 197 ? 10.053 -6.055 -22.468 1.00 80.50 197 CYS A C 1
ATOM 1594 O O . CYS A 1 197 ? 10.316 -5.061 -21.786 1.00 80.50 197 CYS A O 1
ATOM 1596 N N . GLY A 1 198 ? 9.629 -7.200 -21.925 1.00 82.62 198 GLY A N 1
ATOM 1597 C CA . GLY A 1 198 ? 9.255 -7.327 -20.520 1.00 82.62 198 GLY A CA 1
ATOM 1598 C C . GLY A 1 198 ? 8.060 -6.434 -20.198 1.00 82.62 198 GLY A C 1
ATOM 1599 O O . GLY A 1 198 ? 7.030 -6.502 -20.863 1.00 82.62 198 GLY A O 1
ATOM 1600 N N . GLY A 1 199 ? 8.209 -5.589 -19.180 1.00 74.69 199 GLY A N 1
ATOM 1601 C CA . GLY A 1 199 ? 7.216 -4.575 -18.844 1.00 74.69 199 GLY A CA 1
ATOM 1602 C C . GLY A 1 199 ? 7.358 -3.271 -19.630 1.00 74.69 199 GLY A C 1
ATOM 1603 O O . GLY A 1 199 ? 6.569 -2.376 -19.381 1.00 74.69 199 GLY A O 1
ATOM 1604 N N . TYR A 1 200 ? 8.346 -3.101 -20.504 1.00 79.38 200 TYR A N 1
ATOM 1605 C CA . TYR A 1 200 ? 8.604 -1.815 -21.155 1.00 79.38 200 TYR A CA 1
ATOM 1606 C C . TYR A 1 200 ? 8.094 -1.796 -22.596 1.00 79.38 200 TYR A C 1
ATOM 1608 O O . TYR A 1 200 ? 8.180 -2.804 -23.300 1.00 79.38 200 TYR A O 1
ATOM 1616 N N . GLN A 1 201 ? 7.595 -0.639 -23.026 1.00 78.38 201 GLN A N 1
ATOM 1617 C CA . GLN A 1 201 ? 7.275 -0.338 -24.416 1.00 78.38 201 GLN A CA 1
ATOM 1618 C C . GLN A 1 201 ? 8.252 0.731 -24.908 1.00 78.38 201 GLN A C 1
ATOM 1620 O O . GLN A 1 201 ? 8.477 1.729 -24.226 1.00 78.38 201 GLN A O 1
ATOM 1625 N N . PHE A 1 202 ? 8.878 0.472 -26.051 1.00 76.25 202 PHE A N 1
ATOM 1626 C CA . PHE A 1 202 ? 9.923 1.304 -26.630 1.00 76.25 202 PHE A CA 1
ATOM 1627 C C . PHE A 1 202 ? 9.482 1.775 -28.012 1.00 76.25 202 PHE A C 1
ATOM 1629 O O . PHE A 1 202 ? 9.193 0.927 -28.852 1.00 76.25 202 PHE A O 1
ATOM 1636 N N . ASP A 1 203 ? 9.480 3.087 -28.259 1.00 74.62 203 ASP A N 1
ATOM 1637 C CA . ASP A 1 203 ? 9.149 3.665 -29.577 1.00 74.62 203 ASP A CA 1
ATOM 1638 C C . ASP A 1 203 ? 10.300 3.478 -30.579 1.00 74.62 203 ASP A C 1
ATOM 1640 O O . ASP A 1 203 ? 10.123 3.266 -31.780 1.00 74.62 203 ASP A O 1
ATOM 1644 N N . ALA A 1 204 ? 11.528 3.597 -30.076 1.00 75.25 204 ALA A N 1
ATOM 1645 C CA . ALA A 1 204 ? 12.735 3.386 -30.849 1.00 75.25 204 ALA A CA 1
ATOM 1646 C C . ALA A 1 204 ? 13.842 2.846 -29.953 1.00 75.25 204 ALA A C 1
ATOM 1648 O O . ALA A 1 204 ? 14.128 3.414 -28.897 1.00 75.25 204 ALA A O 1
ATOM 1649 N N . VAL A 1 205 ? 14.496 1.781 -30.409 1.00 73.81 205 VAL A N 1
ATOM 1650 C CA . VAL A 1 205 ? 15.700 1.247 -29.770 1.00 73.81 205 VAL A CA 1
ATOM 1651 C C . VAL A 1 205 ? 16.897 1.547 -30.654 1.00 73.81 205 VAL A C 1
ATOM 1653 O O . VAL A 1 205 ? 17.006 1.021 -31.763 1.00 73.81 205 VAL A O 1
ATOM 1656 N N . LEU A 1 206 ? 17.768 2.419 -30.155 1.00 75.00 206 LEU A N 1
ATOM 1657 C CA . LEU A 1 206 ? 19.052 2.747 -30.754 1.00 75.00 206 LEU A CA 1
ATOM 1658 C C . LEU A 1 206 ? 20.124 1.874 -30.116 1.00 75.00 206 LEU A C 1
ATOM 1660 O O . LEU A 1 206 ? 20.244 1.822 -28.891 1.00 75.00 206 LEU A O 1
ATOM 1664 N N . ILE A 1 207 ? 20.891 1.196 -30.960 1.00 72.94 207 ILE A N 1
ATOM 1665 C CA . ILE A 1 207 ? 21.956 0.297 -30.527 1.00 72.94 207 ILE A CA 1
ATOM 1666 C C . ILE A 1 207 ? 23.283 0.898 -30.951 1.00 72.94 207 ILE A C 1
ATOM 1668 O O . ILE A 1 207 ? 23.552 1.040 -32.146 1.00 72.94 207 ILE A O 1
ATOM 1672 N N . TYR A 1 208 ? 24.112 1.236 -29.967 1.00 71.75 208 TYR A N 1
ATOM 1673 C CA . TYR A 1 208 ? 25.469 1.705 -30.211 1.00 71.75 208 TYR A CA 1
ATOM 1674 C C . TYR A 1 208 ? 26.456 0.564 -29.947 1.00 71.75 208 TYR A C 1
ATOM 1676 O O . TYR A 1 208 ? 26.483 0.051 -28.823 1.00 71.75 208 TYR A O 1
ATOM 1684 N N . PRO A 1 209 ? 27.257 0.154 -30.948 1.00 67.12 209 PRO A N 1
ATOM 1685 C CA . PRO A 1 209 ? 28.346 -0.784 -30.724 1.00 67.12 209 PRO A CA 1
ATOM 1686 C C . PRO A 1 209 ? 29.446 -0.077 -29.927 1.00 67.12 209 PRO A C 1
ATOM 1688 O O . PRO A 1 209 ? 30.002 0.930 -30.373 1.00 67.12 209 PRO A O 1
ATOM 1691 N N . LEU A 1 210 ? 29.739 -0.586 -28.735 1.00 65.69 210 LEU A N 1
ATOM 1692 C CA . LEU A 1 210 ? 30.740 -0.047 -27.824 1.00 65.69 210 LEU A CA 1
ATOM 1693 C C . LEU A 1 210 ? 31.823 -1.107 -27.656 1.00 65.69 210 LEU A C 1
ATOM 1695 O O . LEU A 1 210 ? 31.681 -2.044 -26.894 1.00 65.69 210 LEU A O 1
ATOM 1699 N N . GLN A 1 211 ? 32.887 -1.004 -28.456 1.00 68.56 211 GLN A N 1
ATOM 1700 C CA . GLN A 1 211 ? 33.923 -2.043 -28.572 1.00 68.56 211 GLN A CA 1
ATOM 1701 C C . GLN A 1 211 ? 33.365 -3.443 -28.923 1.00 68.56 211 GLN A C 1
ATOM 1703 O O . GLN A 1 211 ? 32.180 -3.615 -29.188 1.00 68.56 211 GLN A O 1
ATOM 1708 N N . GLU A 1 212 ? 34.242 -4.440 -29.064 1.00 61.75 212 GLU A N 1
ATOM 1709 C CA . GLU A 1 212 ? 33.971 -5.689 -29.799 1.00 61.75 212 GLU A CA 1
ATOM 1710 C C . GLU A 1 212 ? 32.848 -6.569 -29.207 1.00 61.75 212 GLU A C 1
ATOM 1712 O O . GLU A 1 212 ? 32.438 -7.520 -29.865 1.00 61.75 212 GLU A O 1
ATOM 1717 N N . ASN A 1 213 ? 32.314 -6.253 -28.016 1.00 58.38 213 ASN A N 1
ATOM 1718 C CA . ASN A 1 213 ? 31.237 -7.018 -27.375 1.00 58.38 213 ASN A CA 1
ATOM 1719 C C . ASN A 1 213 ? 30.235 -6.212 -26.517 1.00 58.38 213 ASN A C 1
ATOM 1721 O O . ASN A 1 213 ? 29.262 -6.821 -26.059 1.00 58.38 213 ASN A O 1
ATOM 1725 N N . ASP A 1 214 ? 30.405 -4.899 -26.301 1.00 60.94 214 ASP A N 1
ATOM 1726 C CA . ASP A 1 214 ? 29.478 -4.139 -25.450 1.00 60.94 214 ASP A CA 1
ATOM 1727 C C . ASP A 1 214 ? 28.418 -3.390 -26.256 1.00 60.94 214 ASP A C 1
ATOM 1729 O O . ASP A 1 214 ? 28.599 -2.972 -27.405 1.00 60.94 214 ASP A O 1
ATOM 1733 N N . VAL A 1 215 ? 27.248 -3.260 -25.635 1.00 59.50 215 VAL A N 1
ATOM 1734 C CA . VAL A 1 215 ? 26.045 -2.758 -26.287 1.00 59.50 215 VAL A CA 1
ATOM 1735 C C . VAL A 1 215 ? 25.389 -1.726 -25.397 1.00 59.50 215 VAL A C 1
ATOM 1737 O O . VAL A 1 215 ? 24.940 -2.073 -24.305 1.00 59.50 215 VAL A O 1
ATOM 1740 N N . ALA A 1 216 ? 25.282 -0.484 -25.874 1.00 60.84 216 ALA A N 1
ATOM 1741 C CA . ALA A 1 216 ? 24.409 0.492 -25.234 1.00 60.84 216 ALA A CA 1
ATOM 1742 C C . ALA A 1 216 ? 23.036 0.525 -25.905 1.00 60.84 216 ALA A C 1
ATOM 1744 O O . ALA A 1 216 ? 22.935 0.653 -27.129 1.00 60.84 216 ALA A O 1
ATOM 1745 N N . PHE A 1 217 ? 21.991 0.461 -25.083 1.00 63.81 217 PHE A N 1
ATOM 1746 C CA . PHE A 1 217 ? 20.608 0.719 -25.478 1.00 63.81 217 PHE A CA 1
ATOM 1747 C C . PHE A 1 217 ? 20.301 2.168 -25.212 1.00 63.81 217 PHE A C 1
ATOM 1749 O O . PHE A 1 217 ? 20.409 2.592 -24.071 1.00 63.81 217 PHE A O 1
ATOM 1756 N N . LEU A 1 218 ? 19.858 2.896 -26.226 1.00 60.88 218 LEU A N 1
ATOM 1757 C CA . LEU A 1 218 ? 19.105 4.122 -26.027 1.00 60.88 218 LEU A CA 1
ATOM 1758 C C . LEU A 1 218 ? 17.664 3.841 -26.424 1.00 60.88 218 LEU A C 1
ATOM 1760 O O . LEU A 1 218 ? 17.374 3.622 -27.599 1.00 60.88 218 LEU A O 1
ATOM 1764 N N . THR A 1 219 ? 16.754 3.871 -25.457 1.00 63.50 219 THR A N 1
ATOM 1765 C CA . THR A 1 219 ? 15.346 4.095 -25.789 1.00 63.50 219 THR A CA 1
ATOM 1766 C C . THR A 1 219 ? 15.095 5.585 -25.837 1.00 63.50 219 THR A C 1
ATOM 1768 O O . THR A 1 219 ? 15.415 6.281 -24.879 1.00 63.50 219 THR A O 1
ATOM 1771 N N . VAL A 1 220 ? 14.510 6.073 -26.924 1.00 56.97 220 VAL A N 1
ATOM 1772 C CA . VAL A 1 220 ? 14.026 7.453 -27.005 1.00 56.97 220 VAL A CA 1
ATOM 1773 C C . VAL A 1 220 ? 12.519 7.374 -27.122 1.00 56.97 220 VAL A C 1
ATOM 1775 O O . VAL A 1 220 ? 12.022 6.929 -28.155 1.00 56.97 220 VAL A O 1
ATOM 1778 N N . SER A 1 221 ? 11.793 7.795 -26.085 1.00 60.44 221 SER A N 1
ATOM 1779 C CA . SER A 1 221 ? 10.391 8.1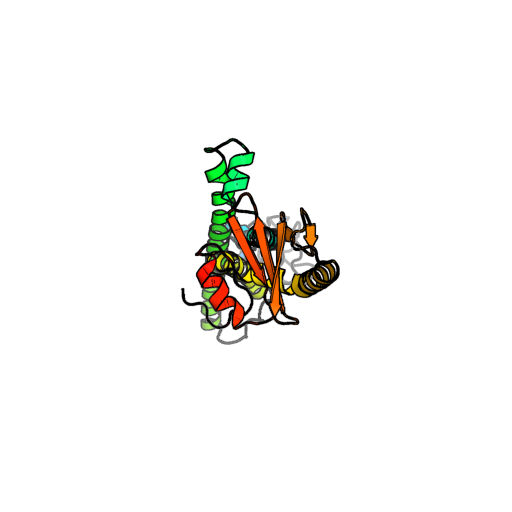33 -26.316 1.00 60.44 221 SER A CA 1
ATOM 1780 C C . SER A 1 221 ? 10.365 9.422 -27.127 1.00 60.44 221 SER A C 1
ATOM 1782 O O . SER A 1 221 ? 10.936 10.435 -26.705 1.00 60.44 221 SER A O 1
ATOM 1784 N N . LYS A 1 222 ? 9.753 9.380 -28.315 1.00 58.34 222 LYS A N 1
ATOM 1785 C CA . LYS A 1 222 ? 9.714 10.548 -29.214 1.00 58.34 222 LYS A CA 1
ATOM 1786 C C . LYS A 1 222 ? 8.965 11.724 -28.595 1.00 58.34 222 LYS A C 1
ATOM 1788 O O . LYS A 1 222 ? 9.264 12.864 -28.935 1.00 58.34 222 LYS A O 1
ATOM 1793 N N . GLU A 1 223 ? 8.016 11.440 -27.711 1.00 55.03 223 GLU A N 1
ATOM 1794 C CA . GLU A 1 223 ? 7.144 12.444 -27.105 1.00 55.03 223 GLU A CA 1
ATOM 1795 C C . GLU A 1 223 ? 7.822 13.148 -25.925 1.00 55.03 223 GLU A C 1
ATOM 1797 O O . GLU A 1 223 ? 7.743 14.367 -25.800 1.00 55.03 223 GLU A O 1
ATOM 1802 N N . ILE A 1 224 ? 8.564 12.405 -25.101 1.00 53.50 224 ILE A N 1
ATOM 1803 C CA . ILE A 1 224 ? 8.991 12.893 -23.779 1.00 53.50 224 ILE A CA 1
ATOM 1804 C C . ILE A 1 224 ? 10.460 13.349 -23.786 1.00 53.50 224 ILE A C 1
ATOM 1806 O O . ILE A 1 224 ? 10.923 14.004 -22.853 1.00 53.50 224 ILE A O 1
ATOM 1810 N N . GLY A 1 225 ? 11.236 12.995 -24.823 1.00 57.78 225 GLY A N 1
ATOM 1811 C CA . GLY A 1 225 ? 12.682 13.255 -24.850 1.00 57.78 225 GLY A CA 1
ATOM 1812 C C . GLY A 1 225 ? 13.430 12.589 -23.686 1.00 57.78 225 GLY A C 1
ATOM 1813 O O . GLY A 1 225 ? 14.552 12.976 -23.361 1.00 57.78 225 GLY A O 1
ATOM 1814 N N . ALA A 1 226 ? 12.787 11.609 -23.048 1.00 59.56 226 ALA A N 1
ATOM 1815 C CA . ALA A 1 226 ? 13.308 10.826 -21.947 1.00 59.56 226 ALA A CA 1
ATOM 1816 C C . ALA A 1 226 ? 13.654 9.425 -22.444 1.00 59.56 226 ALA A C 1
ATOM 1818 O O . ALA A 1 226 ? 13.020 8.872 -23.353 1.00 59.56 226 ALA A O 1
ATOM 1819 N N . GLY A 1 227 ? 14.677 8.856 -21.824 1.00 64.06 227 GLY A N 1
ATOM 1820 C CA . GLY A 1 227 ? 15.209 7.585 -22.244 1.00 64.06 227 GLY A CA 1
ATOM 1821 C C . GLY A 1 227 ? 16.013 6.890 -21.168 1.00 64.06 227 GLY A C 1
ATOM 1822 O O . GLY A 1 227 ? 16.377 7.459 -20.136 1.00 64.06 227 GLY A O 1
ATOM 1823 N N . PHE A 1 228 ? 16.262 5.618 -21.422 1.00 68.44 228 PHE A N 1
ATOM 1824 C CA . PHE A 1 228 ? 16.976 4.727 -20.531 1.00 68.44 228 PHE A CA 1
ATOM 1825 C C . PHE A 1 228 ? 18.225 4.261 -21.255 1.00 68.44 228 PHE A C 1
ATOM 1827 O O . PHE A 1 228 ? 18.125 3.817 -22.405 1.00 68.44 228 PHE A O 1
ATOM 1834 N N . ILE A 1 229 ? 19.373 4.387 -20.587 1.00 71.06 229 ILE A N 1
ATOM 1835 C CA . ILE A 1 229 ? 20.636 3.882 -21.113 1.00 71.06 229 ILE A CA 1
ATOM 1836 C C . ILE A 1 229 ? 21.017 2.614 -20.382 1.00 71.06 229 ILE A C 1
ATOM 1838 O O . ILE A 1 229 ? 21.310 2.627 -19.189 1.00 71.06 229 ILE A O 1
ATOM 1842 N N . TYR A 1 230 ? 21.031 1.501 -21.102 1.00 72.12 230 TYR A N 1
ATOM 1843 C CA . TYR A 1 230 ? 21.592 0.269 -20.570 1.00 72.12 230 TYR A CA 1
ATOM 1844 C C . TYR A 1 230 ? 22.937 0.005 -21.224 1.00 72.12 230 TYR A C 1
ATOM 1846 O O . TYR A 1 230 ? 22.967 -0.209 -22.429 1.00 72.12 230 TYR A O 1
ATOM 1854 N N . SER A 1 231 ? 24.011 0.006 -20.434 1.00 70.25 231 SER A N 1
ATOM 1855 C CA . SER A 1 231 ? 25.336 -0.478 -20.824 1.00 70.25 231 SER A CA 1
ATOM 1856 C C . SER A 1 231 ? 25.721 -1.640 -19.898 1.00 70.25 231 SER A C 1
ATOM 1858 O O . SER A 1 231 ? 25.502 -1.549 -18.693 1.00 70.25 231 SER A O 1
ATOM 1860 N N . PRO A 1 232 ? 26.268 -2.755 -20.395 1.00 66.62 232 PRO A N 1
ATOM 1861 C CA . PRO A 1 232 ? 26.836 -3.777 -19.521 1.00 66.62 232 PRO A CA 1
ATOM 1862 C C . PRO A 1 232 ? 28.111 -3.282 -18.813 1.00 66.62 232 PRO A C 1
ATOM 1864 O O . PRO A 1 232 ? 28.403 -3.753 -17.714 1.00 66.62 232 PRO A O 1
ATOM 1867 N N . ASP A 1 233 ? 28.822 -2.314 -19.406 1.00 71.19 233 ASP A N 1
ATOM 1868 C CA . ASP A 1 233 ? 30.004 -1.666 -18.834 1.00 71.19 233 ASP A CA 1
ATOM 1869 C C . ASP A 1 233 ? 29.602 -0.419 -18.010 1.00 71.19 233 ASP A C 1
ATOM 1871 O O . ASP A 1 233 ? 29.057 0.540 -18.581 1.00 71.19 233 ASP A O 1
ATOM 1875 N N . PRO A 1 234 ? 29.846 -0.410 -16.683 1.00 67.06 234 PRO A N 1
ATOM 1876 C CA . PRO A 1 234 ? 29.499 0.703 -15.805 1.00 67.06 234 PRO A CA 1
ATOM 1877 C C . PRO A 1 234 ? 30.400 1.937 -15.938 1.00 67.06 234 PRO A C 1
ATOM 1879 O O . PRO A 1 234 ? 29.978 3.025 -15.538 1.00 67.06 234 PRO A O 1
ATOM 1882 N N . ASP A 1 235 ? 31.621 1.803 -16.459 1.00 71.06 235 ASP A N 1
ATOM 1883 C CA . ASP A 1 235 ? 32.530 2.946 -16.622 1.00 71.06 235 ASP A CA 1
ATOM 1884 C C . ASP A 1 235 ? 32.117 3.800 -17.823 1.00 71.06 235 ASP A C 1
ATOM 1886 O O . ASP A 1 235 ? 32.191 5.032 -17.803 1.00 71.06 235 ASP A O 1
ATOM 1890 N N . LEU A 1 236 ? 31.568 3.138 -18.835 1.00 66.25 236 LEU A N 1
ATOM 1891 C CA . LEU A 1 236 ? 31.116 3.750 -20.069 1.00 66.25 236 LEU A CA 1
ATOM 1892 C C . LEU A 1 236 ? 29.856 4.622 -19.906 1.00 66.25 236 LEU A C 1
ATOM 1894 O O . LEU A 1 236 ? 29.672 5.613 -20.619 1.00 66.25 236 LEU A O 1
ATOM 1898 N N . ASP A 1 237 ? 29.006 4.282 -18.935 1.00 64.75 237 ASP A N 1
ATOM 1899 C CA . ASP A 1 237 ? 27.756 4.994 -18.644 1.00 64.75 237 ASP A CA 1
ATOM 1900 C C . ASP A 1 237 ? 28.029 6.458 -18.250 1.00 64.75 237 ASP A C 1
ATOM 1902 O O . ASP A 1 237 ? 27.284 7.356 -18.636 1.00 64.75 237 ASP A O 1
ATOM 1906 N N . ARG A 1 238 ? 29.149 6.747 -17.565 1.00 67.50 238 ARG A N 1
ATOM 1907 C CA . ARG A 1 238 ? 29.486 8.111 -17.107 1.00 67.50 238 ARG A CA 1
ATOM 1908 C C . ARG A 1 238 ? 29.823 9.070 -18.245 1.00 67.50 238 ARG A C 1
ATOM 1910 O O . ARG A 1 238 ? 29.342 10.204 -18.252 1.00 67.50 238 ARG A O 1
ATOM 1917 N N . ASP A 1 239 ? 30.630 8.627 -19.203 1.00 69.06 239 ASP A N 1
ATOM 1918 C CA . ASP A 1 239 ? 31.068 9.474 -20.316 1.00 69.06 239 ASP A CA 1
ATOM 1919 C C . ASP A 1 239 ? 29.941 9.712 -21.322 1.00 69.06 239 ASP A C 1
ATOM 1921 O O . ASP A 1 239 ? 29.812 10.806 -21.882 1.00 69.06 239 ASP A O 1
ATOM 1925 N N . PHE A 1 240 ? 29.095 8.700 -21.536 1.00 68.19 240 PHE A N 1
ATOM 1926 C CA . PHE A 1 240 ? 27.930 8.807 -22.409 1.00 68.19 240 PHE A CA 1
ATOM 1927 C C . PHE A 1 240 ? 26.831 9.669 -21.776 1.00 68.19 240 PHE A C 1
ATOM 1929 O O . PHE A 1 240 ? 26.251 10.525 -22.453 1.00 68.19 240 PHE A O 1
ATOM 1936 N N . ALA A 1 241 ? 26.614 9.526 -20.465 1.00 65.19 241 ALA A N 1
ATOM 1937 C CA . ALA A 1 241 ? 25.678 10.340 -19.700 1.00 65.19 241 ALA A CA 1
ATOM 1938 C C . ALA A 1 241 ? 25.943 11.836 -19.836 1.00 65.19 241 ALA A C 1
ATOM 1940 O O . ALA A 1 241 ? 25.043 12.646 -20.076 1.00 65.19 241 ALA A O 1
ATOM 1941 N N . HIS A 1 242 ? 27.216 12.209 -19.743 1.00 69.50 242 HIS A N 1
ATOM 1942 C CA . HIS A 1 242 ? 27.614 13.604 -19.803 1.00 69.50 242 HIS A CA 1
ATOM 1943 C C . HIS A 1 242 ? 27.323 14.255 -21.171 1.00 69.50 242 HIS A C 1
ATOM 1945 O O . HIS A 1 242 ? 27.225 15.481 -21.259 1.00 69.50 242 HIS A O 1
ATOM 1951 N N . ARG A 1 243 ? 27.160 13.452 -22.235 1.00 69.12 243 ARG A N 1
ATOM 1952 C CA . ARG A 1 243 ? 26.868 13.920 -23.601 1.00 69.12 243 ARG A C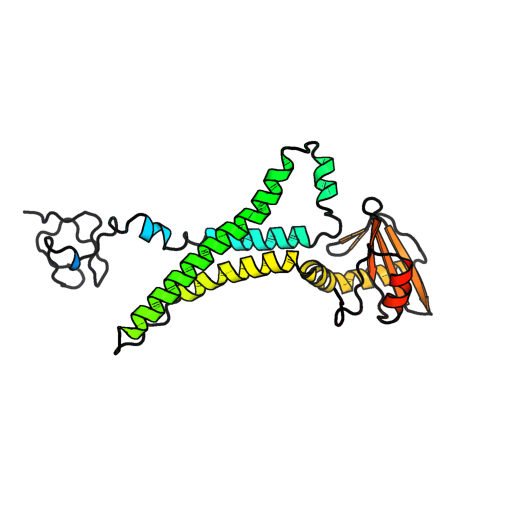A 1
ATOM 1953 C C . ARG A 1 243 ? 25.376 14.036 -23.904 1.00 69.12 243 ARG A C 1
ATOM 1955 O O . ARG A 1 243 ? 25.006 14.848 -24.746 1.00 69.12 243 ARG A O 1
ATOM 1962 N N . LEU A 1 244 ? 24.531 13.245 -23.245 1.00 63.12 244 LEU A N 1
ATOM 1963 C CA . LEU A 1 244 ? 23.103 13.132 -23.571 1.00 63.12 244 LEU A CA 1
ATOM 1964 C C . LEU A 1 244 ? 22.198 14.087 -22.774 1.00 63.12 244 LEU A C 1
ATOM 1966 O O . LEU A 1 244 ? 21.039 14.292 -23.137 1.00 63.12 244 LEU A O 1
ATOM 1970 N N . GLY A 1 245 ? 22.734 14.759 -21.753 1.00 60.19 245 GLY A N 1
ATOM 1971 C CA . GLY A 1 245 ? 22.033 15.807 -21.007 1.00 60.19 245 GLY A CA 1
ATOM 1972 C C . GLY A 1 245 ? 21.237 15.293 -19.800 1.00 60.19 245 GLY A C 1
ATOM 1973 O O . GLY A 1 245 ? 21.327 14.134 -19.405 1.00 60.19 245 GLY A O 1
ATOM 1974 N N . LYS A 1 246 ? 20.474 16.191 -19.160 1.00 54.34 246 LYS A N 1
ATOM 1975 C CA . LYS A 1 246 ? 19.912 16.005 -17.803 1.00 54.34 246 LYS A CA 1
ATOM 1976 C C . LYS A 1 246 ? 18.652 15.123 -17.702 1.00 54.34 246 LYS A C 1
ATOM 1978 O O . LYS A 1 246 ? 18.156 14.940 -16.597 1.00 54.34 246 LYS A O 1
ATOM 1983 N N . HIS A 1 247 ? 18.122 14.602 -18.808 1.00 53.19 247 HIS A N 1
ATOM 1984 C CA . HIS A 1 247 ? 16.811 13.923 -18.840 1.00 53.19 247 HIS A CA 1
ATOM 1985 C C . HIS A 1 247 ? 16.884 12.398 -19.032 1.00 53.19 247 HIS A C 1
ATOM 1987 O O . HIS A 1 247 ? 15.891 11.767 -19.387 1.00 53.19 247 HIS A O 1
ATOM 1993 N N . TRP A 1 248 ? 18.050 11.801 -18.790 1.00 57.06 248 TRP A N 1
ATOM 1994 C CA . TRP A 1 248 ? 18.288 10.373 -18.999 1.00 57.06 248 TRP A CA 1
ATOM 1995 C C . TRP A 1 248 ? 18.453 9.632 -17.679 1.00 57.06 248 TRP A C 1
ATOM 1997 O O . TRP A 1 248 ? 19.073 10.134 -16.740 1.00 57.06 248 TRP A O 1
ATOM 2007 N N . PHE A 1 249 ? 17.904 8.420 -17.623 1.00 59.41 249 PHE A N 1
ATOM 2008 C CA . PHE A 1 249 ? 18.053 7.521 -16.485 1.00 59.41 249 PHE A CA 1
ATOM 2009 C C . PHE A 1 249 ? 19.183 6.518 -16.769 1.00 59.41 249 PHE A C 1
ATOM 2011 O O . PHE A 1 249 ? 19.125 5.771 -17.748 1.00 59.41 249 PHE A O 1
ATOM 2018 N N . TYR A 1 250 ? 20.200 6.514 -15.902 1.00 59.47 250 TYR A N 1
ATOM 2019 C CA . TYR A 1 250 ? 21.426 5.703 -16.006 1.00 59.47 250 TYR A CA 1
ATOM 2020 C C . TYR A 1 250 ? 21.393 4.547 -15.017 1.00 59.47 250 TYR A C 1
ATOM 2022 O O . TYR A 1 250 ? 20.838 4.687 -13.936 1.00 59.47 250 TYR A O 1
ATOM 2030 N N . THR A 1 251 ? 21.932 3.381 -15.358 1.00 55.25 251 THR A N 1
ATOM 2031 C CA . THR A 1 251 ? 21.399 2.112 -14.806 1.00 55.25 251 THR A CA 1
ATOM 2032 C C . THR A 1 251 ? 22.475 1.231 -14.198 1.00 55.25 251 THR A C 1
ATOM 2034 O O . THR A 1 251 ? 22.183 0.315 -13.430 1.00 55.25 251 THR A O 1
ATOM 2037 N N . THR A 1 252 ? 23.731 1.546 -14.491 1.00 48.00 252 THR A N 1
ATOM 2038 C CA . THR A 1 252 ? 24.830 0.595 -14.347 1.00 48.00 252 THR A CA 1
ATOM 2039 C C . THR A 1 252 ? 25.569 0.715 -13.020 1.00 48.00 252 THR A C 1
ATOM 2041 O O . THR A 1 252 ? 26.193 -0.251 -12.587 1.00 48.00 252 THR A O 1
ATOM 2044 N N . ASN A 1 253 ? 25.456 1.849 -12.312 1.00 46.84 253 ASN A N 1
ATOM 2045 C CA . ASN A 1 253 ? 26.210 2.064 -11.074 1.00 46.84 253 ASN A CA 1
ATOM 2046 C C . ASN A 1 253 ? 25.459 2.941 -10.044 1.00 46.84 253 ASN A C 1
ATOM 2048 O O . ASN A 1 253 ? 25.738 4.124 -9.874 1.00 46.84 253 ASN A O 1
ATOM 2052 N N . TRP A 1 254 ? 24.480 2.362 -9.334 1.00 49.81 254 TRP A N 1
ATOM 2053 C CA . TRP A 1 254 ? 23.618 3.096 -8.382 1.00 49.81 254 TRP A CA 1
ATOM 2054 C C . TRP A 1 254 ? 24.168 3.213 -6.953 1.00 49.81 254 TRP A C 1
ATOM 2056 O O . TRP A 1 254 ? 23.490 3.749 -6.081 1.00 49.81 254 TRP A O 1
ATOM 2066 N N . GLY A 1 255 ? 25.397 2.756 -6.694 1.00 41.91 255 GLY A N 1
ATOM 2067 C CA . GLY A 1 255 ? 26.026 2.903 -5.375 1.00 41.91 255 GLY A CA 1
ATOM 2068 C C . GLY A 1 255 ? 26.322 4.356 -4.980 1.00 41.91 255 GLY A C 1
ATOM 2069 O O . GLY A 1 255 ? 26.445 4.637 -3.795 1.00 41.91 255 GLY A O 1
ATOM 2070 N N . ASN A 1 256 ? 26.400 5.276 -5.950 1.00 39.69 256 ASN A N 1
ATOM 2071 C CA . ASN A 1 256 ? 26.758 6.680 -5.739 1.00 39.69 256 ASN A CA 1
ATOM 2072 C C . ASN A 1 256 ? 25.883 7.600 -6.604 1.00 39.69 256 ASN A C 1
ATOM 2074 O O . ASN A 1 256 ? 26.313 8.044 -7.665 1.00 39.69 256 ASN A O 1
ATOM 2078 N N . TRP A 1 257 ? 24.664 7.898 -6.160 1.00 42.69 257 TRP A N 1
ATOM 2079 C CA . TRP A 1 257 ? 23.919 9.049 -6.678 1.00 42.69 257 TRP A CA 1
ATOM 2080 C C . TRP A 1 257 ? 24.177 10.249 -5.762 1.00 42.69 257 TRP A C 1
ATOM 2082 O O . TRP A 1 257 ? 23.762 10.207 -4.601 1.00 42.69 257 TRP A O 1
ATOM 2092 N N . PRO A 1 258 ? 24.876 11.300 -6.221 1.00 41.31 258 PRO A N 1
ATOM 2093 C CA . PRO A 1 258 ? 24.814 12.589 -5.562 1.00 41.31 258 PRO A CA 1
ATOM 2094 C C . PRO A 1 258 ? 23.496 13.260 -5.972 1.00 41.31 258 PRO A C 1
ATOM 2096 O O . PRO A 1 258 ? 23.164 13.320 -7.156 1.00 41.31 258 PRO A O 1
ATOM 2099 N N . TRP A 1 259 ? 22.737 13.707 -4.978 1.00 42.28 259 TRP A N 1
ATOM 2100 C CA . TRP A 1 259 ? 21.596 14.606 -5.155 1.00 42.28 259 TRP A CA 1
ATOM 2101 C C . TRP A 1 259 ? 22.071 15.989 -5.600 1.00 42.28 259 TRP A C 1
ATOM 2103 O O . TRP A 1 259 ? 23.136 16.420 -5.096 1.00 42.28 259 TRP A O 1
#

Sequence (259 aa):
MALDIPDTSVCLNCRYLLRGLDIPVCPECGRQFDPEVPATYTDQNHRGILYRWSHPPRNWLRYMLIFWAVTSLMLASDPGSSFYDFSESLGGRRFFWFLPTTIWLMPLAIGAICLAIGLQHLASWTFARRLHKKGAPQFNSQLMKWWWAPLCVGLVLSTLLYSWPIWIRFQFCRSSLESMAKNQLAIGKGVVGDQSCGGYQFDAVLIYPLQENDVAFLTVSKEIGAGFIYSPDPDLDRDFAHRLGKHWFYTTNWGNWPW

Radius of gyration: 29.98 Å; chains: 1; bounding box: 75×44×76 Å

Secondary structure (DSSP, 8-state):
------TTEEETTT--B-TT-SSSB-TTT--B--TT-GGGEEESS-S-HHHHHHS--TTHHHHHHHHHHHHHHHHHT-TT--HHHHHHHT--TTTTTHHHHHHHHHHHHHHHHHHHHHHHHHHHHHHHHHH--SSPPP--THHHHHHHHHHHHHHHHHHHH--HHHHHHHHHHHHHHHHHHHHHHHHT-SEE-SEEETTEEES-EEEEEETTTEEEEEE--TTT--EEEE-S-HHHHHHHHHHH-TTEEE-S-TT----

Foldseek 3Di:
DFQPAPQQKAAPPPRHGPPRDPAQADPPPRDGADRVDCVRIDRPVVCDPVNVVLPPPDCVVLVVLVVLLVVLLVLLQAPPPPVVVVVVVVPDPPVPVCVVCCSLVVLVVVLVVLVVSLVVVVVVVVVVVVVDPDDDPDPDCVNVVSVSSNVSVVSSVCSVVDSVSNLVQCVVQVVQVVVVQVVVVVVVDQWDAWDDGRPYTARIWGWDDDPDDWIWTWGQDVPPRETEIDICDPVVQVVVVVVSDDRYDYHHDPPDDDD